Protein AF-A0A183I738-F1 (afdb_monomer)

pLDDT: mean 84.68, std 14.32, range [29.97, 96.31]

Sequence (211 aa):
MLISDEQKRAFLYQVNNPNLDYLRRKALHKRIVAASKKITVCSRCGHKNGVVKKAVGAVLKIAHAEAIPADNYSDYIYAAQENKELQNLLPKTKFTLLDPLQVQVLFSKIEKEDIPLLMVRSANTPKHPSDVILTRIPVPPCCIRPSVVSEVKSGTTEDDVTMKLSEIMLINDVIEKHKKEGSPIKTISETWDHLQVITKFKKQIRFFSQV

InterPro domains:
  IPR007080 RNA polymerase Rpb1, domain 1 [PF04997] (2-197)
  IPR015700 DNA-directed RNA polymerase III subunit RPC1 [PTHR48446] (2-197)

Structure (mmCIF, N/CA/C/O backbone):
data_AF-A0A183I738-F1
#
_entry.id   AF-A0A183I738-F1
#
loop_
_atom_site.group_PDB
_atom_site.id
_atom_site.type_symbol
_atom_site.label_atom_id
_atom_site.label_alt_id
_atom_site.label_comp_id
_atom_site.label_asym_id
_atom_site.label_entity_id
_atom_site.label_seq_id
_atom_site.pdbx_PDB_ins_code
_atom_site.Cartn_x
_atom_site.Cartn_y
_atom_site.Cartn_z
_atom_site.occupancy
_atom_site.B_iso_or_equiv
_atom_site.auth_seq_id
_atom_site.auth_comp_id
_atom_site.auth_asym_id
_atom_site.auth_atom_id
_atom_site.pdbx_PDB_model_num
ATOM 1 N N . MET A 1 1 ? -16.511 -9.403 -0.725 1.00 84.56 1 MET A N 1
ATOM 2 C CA . MET A 1 1 ? -16.737 -8.104 -1.414 1.00 84.56 1 MET A CA 1
ATOM 3 C C . MET A 1 1 ? -17.993 -7.413 -0.877 1.00 84.56 1 MET A C 1
ATOM 5 O O . MET A 1 1 ? -18.911 -8.120 -0.486 1.00 84.56 1 MET A O 1
ATOM 9 N N . LEU A 1 2 ? -18.060 -6.073 -0.866 1.00 92.00 2 LEU A N 1
ATOM 10 C CA . LEU A 1 2 ? -19.234 -5.298 -0.403 1.00 92.00 2 LEU A CA 1
ATOM 11 C C . LEU A 1 2 ? -20.302 -5.135 -1.501 1.00 92.00 2 LEU A C 1
ATOM 13 O O . LEU A 1 2 ? -20.656 -4.028 -1.875 1.00 92.00 2 LEU A O 1
ATOM 17 N N . ILE A 1 3 ? -20.789 -6.235 -2.064 1.00 93.06 3 ILE A N 1
ATOM 18 C CA . ILE A 1 3 ? -21.834 -6.260 -3.104 1.00 93.06 3 ILE A CA 1
ATOM 19 C C . ILE A 1 3 ? -22.843 -7.355 -2.756 1.00 93.06 3 ILE A C 1
ATOM 21 O O . ILE A 1 3 ? -22.486 -8.295 -2.045 1.00 93.06 3 ILE A O 1
ATOM 25 N N . SER A 1 4 ? -24.084 -7.256 -3.239 1.00 91.94 4 SER A N 1
ATOM 26 C CA . SER A 1 4 ? -25.064 -8.332 -3.030 1.00 91.94 4 SER A CA 1
ATOM 27 C C . SER A 1 4 ? -24.695 -9.584 -3.830 1.00 91.94 4 SER A C 1
ATOM 29 O O . SER A 1 4 ? -24.004 -9.495 -4.848 1.00 91.94 4 SER A O 1
ATOM 31 N N . ASP A 1 5 ? -25.185 -10.751 -3.412 1.00 90.94 5 ASP A N 1
ATOM 32 C CA . ASP A 1 5 ? -24.889 -12.015 -4.101 1.00 90.94 5 ASP A CA 1
ATOM 33 C C . ASP A 1 5 ? -25.417 -12.041 -5.542 1.00 90.94 5 ASP A C 1
ATOM 35 O O . ASP A 1 5 ? -24.764 -12.566 -6.445 1.00 90.94 5 ASP A O 1
ATOM 39 N N . GLU A 1 6 ? -26.565 -11.411 -5.790 1.00 92.56 6 GLU A N 1
ATOM 40 C CA . GLU A 1 6 ? -27.124 -11.252 -7.134 1.00 92.56 6 GLU A CA 1
ATOM 41 C C . GLU A 1 6 ? -26.207 -10.401 -8.028 1.00 92.56 6 GLU A C 1
ATOM 43 O O . GLU A 1 6 ? -25.833 -10.813 -9.131 1.00 92.56 6 GLU A O 1
ATOM 48 N N . GLN A 1 7 ? -25.756 -9.247 -7.521 1.00 93.75 7 GLN A N 1
ATOM 49 C CA . GLN A 1 7 ? -24.803 -8.385 -8.224 1.00 93.75 7 GLN A CA 1
ATOM 50 C C . GLN A 1 7 ? -23.462 -9.089 -8.442 1.00 93.75 7 GLN A C 1
ATOM 52 O O . GLN A 1 7 ? -22.881 -8.972 -9.522 1.00 93.75 7 GLN A O 1
ATOM 57 N N . LYS A 1 8 ? -22.982 -9.843 -7.446 1.00 93.44 8 LYS A N 1
ATOM 58 C CA . LYS A 1 8 ? -21.750 -10.634 -7.528 1.00 93.44 8 LYS A CA 1
ATOM 59 C C . LYS A 1 8 ? -21.814 -11.605 -8.704 1.00 93.44 8 LYS A C 1
ATOM 61 O O . LYS A 1 8 ? -20.917 -11.577 -9.546 1.00 93.44 8 LYS A O 1
ATOM 66 N N . ARG A 1 9 ? -22.884 -12.400 -8.818 1.00 94.00 9 ARG A N 1
ATOM 67 C CA . ARG A 1 9 ? -23.076 -13.343 -9.937 1.00 94.00 9 ARG A CA 1
ATOM 68 C C . ARG A 1 9 ? -23.112 -12.624 -11.288 1.00 94.00 9 ARG A C 1
ATOM 70 O O . ARG A 1 9 ? -22.396 -13.017 -12.209 1.00 94.00 9 ARG A O 1
ATOM 77 N N . ALA A 1 10 ? -23.871 -11.532 -11.388 1.00 95.19 10 ALA A N 1
ATOM 78 C CA . ALA A 1 10 ? -23.989 -10.755 -12.622 1.00 95.19 10 ALA A CA 1
ATOM 79 C C . ALA A 1 10 ? -22.657 -10.122 -13.067 1.00 95.19 10 ALA A C 1
ATOM 81 O O . ALA A 1 10 ? -22.352 -10.075 -14.264 1.00 95.19 10 ALA A O 1
ATOM 82 N N . PHE A 1 11 ? -21.850 -9.624 -12.126 1.00 95.44 11 PHE A N 1
ATOM 83 C CA . PHE A 1 11 ? -20.538 -9.058 -12.431 1.00 95.44 11 PHE A CA 1
ATOM 84 C C . PHE A 1 11 ? -19.506 -10.132 -12.770 1.00 95.44 11 PHE A C 1
ATOM 86 O O . PHE A 1 11 ? -18.764 -9.943 -13.731 1.00 95.44 11 PHE A O 1
ATOM 93 N N . LEU A 1 12 ? -19.481 -11.261 -12.056 1.00 92.62 12 LEU A N 1
ATOM 94 C CA . LEU A 1 12 ? -18.567 -12.371 -12.351 1.00 92.62 12 LEU A CA 1
ATOM 95 C C . LEU A 1 12 ? -18.753 -12.890 -13.779 1.00 92.62 12 LEU A C 1
ATOM 97 O O . LEU A 1 12 ? -17.769 -13.054 -14.499 1.00 92.62 12 LEU A O 1
ATOM 101 N N . TYR A 1 13 ? -20.004 -13.054 -14.218 1.00 92.75 13 TYR A N 1
ATOM 102 C CA . TYR A 1 13 ? -20.312 -13.451 -15.592 1.00 92.75 13 TYR A CA 1
ATOM 103 C C . TYR A 1 13 ? -19.701 -12.489 -16.628 1.00 92.75 13 TYR A C 1
ATOM 105 O O . TYR A 1 13 ? -19.068 -12.916 -17.591 1.00 92.75 13 TYR A O 1
ATOM 113 N N . GLN A 1 14 ? -19.819 -11.177 -16.402 1.00 93.12 14 GLN A N 1
ATOM 114 C CA . GLN A 1 14 ? -19.268 -10.159 -17.306 1.00 93.12 14 GLN A CA 1
ATOM 115 C C . GLN A 1 14 ? -17.734 -10.092 -17.266 1.00 93.12 14 GLN A C 1
ATOM 117 O O . GLN A 1 14 ? -17.099 -9.906 -18.303 1.00 93.12 14 GLN A O 1
ATOM 122 N N . VAL A 1 15 ? -17.133 -10.221 -16.081 1.00 91.19 15 VAL A N 1
ATOM 123 C CA . VAL A 1 15 ? -15.677 -10.146 -15.881 1.00 91.19 15 VAL A CA 1
ATOM 124 C C . VAL A 1 15 ? -14.955 -11.322 -16.537 1.00 91.19 15 VAL A C 1
ATOM 126 O O . VAL A 1 15 ? -13.853 -11.139 -17.065 1.00 91.19 15 VAL A O 1
ATOM 129 N N . ASN A 1 16 ? -15.573 -12.504 -16.514 1.00 88.31 16 ASN A N 1
ATOM 130 C CA . ASN A 1 16 ? -15.009 -13.731 -17.070 1.00 88.31 16 ASN A CA 1
ATOM 131 C C . ASN A 1 16 ? -15.104 -13.809 -18.600 1.00 88.31 16 ASN A C 1
ATOM 133 O O . ASN A 1 16 ? -14.526 -14.718 -19.186 1.00 88.31 16 ASN A O 1
ATOM 137 N N . ASN A 1 17 ? -15.769 -12.854 -19.259 1.00 89.31 17 ASN A N 1
ATOM 138 C CA . ASN A 1 17 ? -15.801 -12.791 -20.716 1.00 89.31 17 ASN A CA 1
ATOM 139 C C . ASN A 1 17 ? -14.379 -12.543 -21.279 1.00 89.31 17 ASN A C 1
ATOM 141 O O . ASN A 1 17 ? -13.807 -11.470 -21.035 1.00 89.31 17 ASN A O 1
ATOM 145 N N . PRO A 1 18 ? -13.804 -13.489 -22.051 1.00 85.19 18 PRO A N 1
ATOM 146 C CA . PRO A 1 18 ? -12.456 -13.349 -22.602 1.00 85.19 18 PRO A CA 1
ATOM 147 C C . PRO A 1 18 ? -12.360 -12.224 -23.643 1.00 85.19 18 PRO A C 1
ATOM 149 O O . PRO A 1 18 ? -11.317 -11.586 -23.755 1.00 85.19 18 PRO A O 1
ATOM 152 N N . ASN A 1 19 ? -13.463 -11.903 -24.324 1.00 87.62 19 ASN A N 1
ATOM 153 C CA . ASN A 1 19 ? -13.535 -10.906 -25.396 1.00 87.62 19 ASN A CA 1
ATOM 154 C C . ASN A 1 19 ? -13.862 -9.491 -24.882 1.00 87.62 19 ASN A C 1
ATOM 156 O O . ASN A 1 19 ? -14.338 -8.633 -25.627 1.00 87.62 19 ASN A O 1
ATOM 160 N N . LEU A 1 20 ? -13.666 -9.234 -23.585 1.00 88.06 20 LEU A N 1
ATOM 161 C CA . LEU A 1 20 ? -13.950 -7.936 -22.983 1.00 88.06 20 LEU A CA 1
ATOM 162 C C . LEU A 1 20 ? -12.817 -6.937 -23.266 1.00 88.06 20 LEU A C 1
ATOM 164 O O . LEU A 1 20 ? -11.753 -7.004 -22.634 1.00 88.06 20 LEU A O 1
ATOM 168 N N . ASP A 1 21 ? -13.093 -5.988 -24.167 1.00 89.38 21 ASP A N 1
ATOM 169 C CA . ASP A 1 21 ? -12.186 -4.890 -24.517 1.00 89.38 21 ASP A CA 1
ATOM 170 C C . ASP A 1 21 ? -11.833 -3.992 -23.315 1.00 89.38 21 ASP A C 1
ATOM 172 O O . ASP A 1 21 ? -12.491 -4.000 -22.269 1.00 89.38 21 ASP A O 1
ATOM 176 N N . TYR A 1 22 ? -10.787 -3.177 -23.468 1.00 89.56 22 TYR A N 1
ATOM 177 C CA . TYR A 1 22 ? -10.295 -2.295 -22.409 1.00 89.56 22 TYR A CA 1
ATOM 178 C C . TYR A 1 22 ? -11.321 -1.250 -21.925 1.00 89.56 22 TYR A C 1
ATOM 180 O O . TYR A 1 22 ? -11.439 -1.021 -20.717 1.00 89.56 22 TYR A O 1
ATOM 188 N N . LEU A 1 23 ? -12.062 -0.602 -22.827 1.00 92.25 23 LEU A N 1
ATOM 189 C CA . LEU A 1 23 ? -13.004 0.466 -22.476 1.00 92.25 23 LEU A CA 1
ATOM 190 C C . LEU A 1 23 ? -14.208 -0.090 -21.709 1.00 92.25 23 LEU A C 1
ATOM 192 O O . LEU A 1 23 ? -14.571 0.435 -20.651 1.00 92.25 23 LEU A O 1
ATOM 196 N N . ARG A 1 24 ? -14.776 -1.199 -22.184 1.00 92.75 24 ARG A N 1
ATOM 197 C CA . ARG A 1 24 ? -15.843 -1.955 -21.521 1.00 92.75 24 ARG A CA 1
ATOM 198 C C . ARG A 1 24 ? -15.368 -2.501 -20.184 1.00 92.75 24 ARG A C 1
ATOM 200 O O . ARG A 1 24 ? -16.094 -2.392 -19.200 1.00 92.75 24 ARG A O 1
ATOM 207 N N . ARG A 1 25 ? -14.132 -3.005 -20.107 1.00 91.38 25 ARG A N 1
ATOM 208 C CA . ARG A 1 25 ? -13.501 -3.444 -18.854 1.00 91.38 25 ARG A CA 1
ATOM 209 C C . ARG A 1 25 ? -13.407 -2.307 -17.838 1.00 91.38 25 ARG A C 1
ATOM 211 O O . ARG A 1 25 ? -13.796 -2.478 -16.685 1.00 91.38 25 ARG A O 1
ATOM 218 N N . LYS A 1 26 ? -12.952 -1.129 -18.266 1.00 92.19 26 LYS A N 1
ATOM 219 C CA . LYS A 1 26 ? -12.867 0.076 -17.429 1.00 92.19 26 LYS A CA 1
ATOM 220 C C . LYS A 1 26 ? -14.247 0.540 -16.951 1.00 92.19 26 LYS A C 1
ATOM 222 O O . LYS A 1 26 ? -14.399 0.907 -15.785 1.00 92.19 26 LYS A O 1
ATOM 227 N N . ALA A 1 27 ? -15.255 0.500 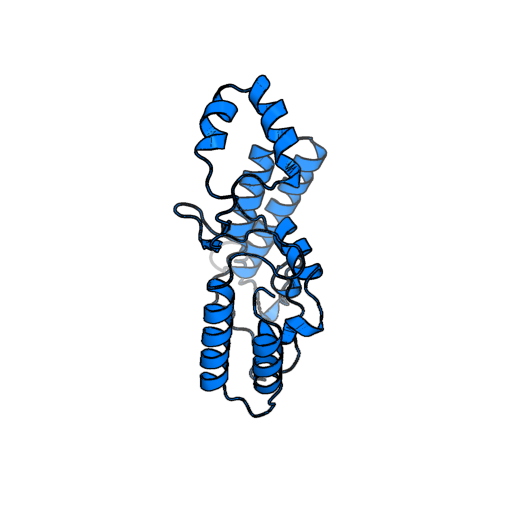-17.823 1.00 94.88 27 ALA A N 1
ATOM 228 C CA . ALA A 1 27 ? -16.634 0.834 -17.473 1.00 94.88 27 ALA A CA 1
ATOM 229 C C . ALA A 1 27 ? -17.240 -0.174 -16.480 1.00 94.88 27 ALA A C 1
ATOM 231 O O . ALA A 1 27 ? -17.872 0.233 -15.503 1.00 94.88 27 ALA A O 1
ATOM 232 N N . LEU A 1 28 ? -16.997 -1.473 -16.682 1.00 94.94 28 LEU A N 1
ATOM 233 C CA . LEU A 1 28 ? -17.415 -2.543 -15.776 1.00 94.94 28 LEU A CA 1
ATOM 234 C C . LEU A 1 28 ? -16.785 -2.372 -14.391 1.00 94.94 28 LEU A C 1
ATOM 236 O O . LEU A 1 28 ? -17.508 -2.353 -13.398 1.00 94.94 28 LEU A O 1
ATOM 240 N N . HIS A 1 29 ? -15.473 -2.132 -14.323 1.00 93.69 29 HIS A N 1
ATOM 241 C CA . HIS A 1 29 ? -14.783 -1.847 -13.065 1.00 93.69 29 HIS A CA 1
ATOM 242 C C . HIS A 1 29 ? -15.403 -0.645 -12.335 1.00 93.69 29 HIS A C 1
ATOM 244 O O . HIS A 1 29 ? -15.685 -0.712 -11.140 1.00 93.69 29 HIS A O 1
ATOM 250 N N . LYS A 1 30 ? -15.690 0.450 -13.057 1.00 95.56 30 LYS A N 1
ATOM 251 C CA . LYS A 1 30 ? -16.342 1.639 -12.482 1.00 95.56 30 LYS A CA 1
ATOM 252 C C . LYS A 1 30 ? -17.718 1.306 -11.894 1.00 95.56 30 LYS A C 1
ATOM 254 O O . LYS A 1 30 ? -18.046 1.812 -10.823 1.00 95.56 30 LYS A O 1
ATOM 259 N N . ARG A 1 31 ? -18.505 0.456 -12.565 1.00 96.19 31 ARG A N 1
ATOM 260 C CA . ARG A 1 31 ? -19.811 -0.015 -12.071 1.00 96.19 31 ARG A CA 1
ATOM 261 C C . ARG A 1 31 ? -19.676 -0.875 -10.816 1.00 96.19 31 ARG A C 1
ATOM 263 O O . ARG A 1 31 ? -20.412 -0.629 -9.865 1.00 96.19 31 ARG A O 1
ATOM 270 N N . ILE A 1 32 ? -18.728 -1.815 -10.793 1.00 95.31 32 ILE A N 1
ATOM 271 C CA . ILE A 1 32 ? -18.445 -2.660 -9.621 1.00 95.31 32 ILE A CA 1
ATOM 272 C C . ILE A 1 32 ? -18.070 -1.777 -8.427 1.00 95.31 32 ILE A C 1
ATOM 274 O O . ILE A 1 32 ? -18.700 -1.863 -7.381 1.00 95.31 32 ILE A O 1
ATOM 278 N N . VAL A 1 33 ? -17.120 -0.850 -8.598 1.00 94.44 33 VAL A N 1
ATOM 279 C CA . VAL A 1 33 ? -16.704 0.076 -7.530 1.00 94.44 33 VAL A CA 1
ATOM 280 C C . VAL A 1 33 ? -17.868 0.945 -7.045 1.00 94.44 33 VAL A C 1
ATOM 282 O O . VAL A 1 33 ? -18.002 1.172 -5.844 1.00 94.44 33 VAL A O 1
ATOM 285 N N . ALA A 1 34 ? -18.715 1.440 -7.952 1.00 94.88 34 ALA A N 1
ATOM 286 C CA . ALA A 1 34 ? -19.876 2.246 -7.584 1.00 94.88 34 ALA A CA 1
ATOM 287 C C . ALA A 1 34 ? -20.923 1.443 -6.796 1.00 94.88 34 ALA A C 1
ATOM 289 O O . ALA A 1 34 ? -21.5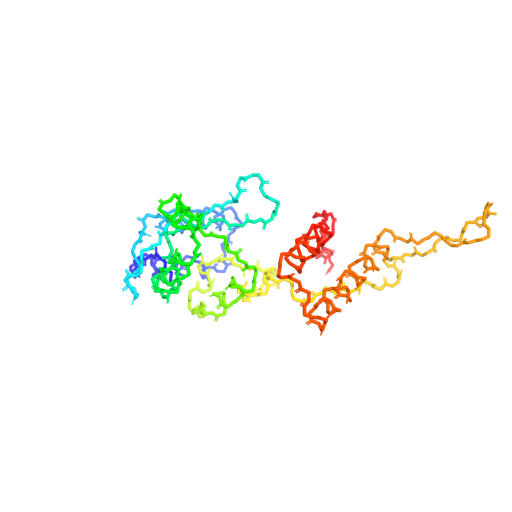11 1.990 -5.868 1.00 94.88 34 ALA A O 1
ATOM 290 N N . ALA A 1 35 ? -21.139 0.170 -7.136 1.00 94.75 35 ALA A N 1
ATOM 291 C CA . ALA A 1 35 ? -21.991 -0.726 -6.358 1.00 94.75 35 ALA A CA 1
ATOM 292 C C . ALA A 1 35 ? -21.387 -0.980 -4.969 1.00 94.75 35 ALA A C 1
ATOM 294 O O . ALA A 1 35 ? -22.066 -0.765 -3.968 1.00 94.75 35 ALA A O 1
ATOM 295 N N . SER A 1 36 ? -20.089 -1.301 -4.908 1.00 93.88 36 SER A N 1
ATOM 296 C CA . SER A 1 36 ? -19.395 -1.583 -3.649 1.00 93.88 36 SER A CA 1
ATOM 297 C C . SER A 1 36 ? -19.428 -0.423 -2.658 1.00 93.88 36 SER A C 1
ATOM 299 O O . SER A 1 36 ? -19.563 -0.629 -1.460 1.00 93.88 36 SER A O 1
ATOM 301 N N . LYS A 1 37 ? -19.329 0.818 -3.148 1.00 92.50 37 LYS A N 1
ATOM 302 C CA . LYS A 1 37 ? -19.348 2.024 -2.304 1.00 92.50 37 LYS A CA 1
ATOM 303 C C . LYS A 1 37 ? -20.716 2.348 -1.698 1.00 92.50 37 LYS A C 1
ATOM 305 O O . LYS A 1 37 ? -20.769 3.148 -0.771 1.00 92.50 37 LYS A O 1
ATOM 310 N N . LYS A 1 38 ? -21.809 1.796 -2.236 1.00 91.81 38 LYS A N 1
ATOM 311 C CA . LYS A 1 38 ? -23.165 2.029 -1.711 1.00 91.81 38 LYS A CA 1
ATOM 312 C C . LYS A 1 38 ? -23.464 1.176 -0.482 1.00 91.81 38 LYS A C 1
ATOM 314 O O . LYS A 1 38 ? -24.314 1.552 0.317 1.00 91.81 38 LYS A O 1
ATOM 319 N N . ILE A 1 39 ? -22.788 0.039 -0.345 1.00 91.56 39 ILE A N 1
ATOM 320 C CA . ILE A 1 39 ? -22.995 -0.889 0.760 1.00 91.56 39 ILE A CA 1
ATOM 321 C C . ILE A 1 39 ? -22.004 -0.550 1.870 1.00 91.56 39 ILE A C 1
ATOM 323 O O . ILE A 1 39 ? -20.798 -0.715 1.716 1.00 91.56 39 ILE A O 1
ATOM 327 N N . THR A 1 40 ? -22.526 -0.076 2.998 1.00 90.75 40 THR A N 1
ATOM 328 C CA . THR A 1 40 ? -21.723 0.323 4.162 1.00 90.75 40 THR A CA 1
ATOM 329 C C . THR A 1 40 ? -21.624 -0.767 5.218 1.00 90.75 40 THR A C 1
ATOM 331 O O . THR A 1 40 ? -20.785 -0.667 6.100 1.00 90.75 40 THR A O 1
ATOM 334 N N . VAL A 1 41 ? -22.441 -1.818 5.158 1.00 91.06 41 VAL A N 1
ATOM 335 C CA . VAL A 1 41 ? -22.409 -2.928 6.119 1.00 91.06 41 VAL A CA 1
ATOM 336 C C . VAL A 1 41 ? -22.090 -4.210 5.3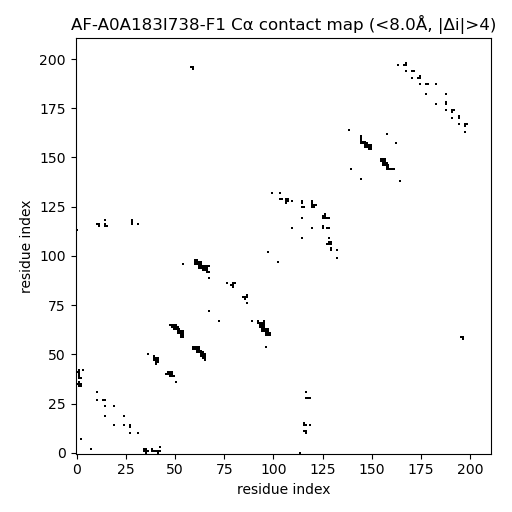71 1.00 91.06 41 VAL A C 1
ATOM 338 O O . VAL A 1 41 ? -22.739 -4.534 4.378 1.00 91.06 41 VAL A O 1
ATOM 341 N N . CYS A 1 42 ? -21.072 -4.936 5.824 1.00 90.12 42 CYS A N 1
ATOM 342 C CA . CYS A 1 42 ? -20.699 -6.205 5.216 1.00 90.12 42 CYS A CA 1
ATOM 343 C C . CYS A 1 42 ? -21.773 -7.268 5.483 1.00 90.12 42 CYS A C 1
ATOM 345 O O . CYS A 1 42 ? -22.089 -7.546 6.635 1.00 90.12 42 CYS A O 1
ATOM 347 N N . SER A 1 43 ? -22.274 -7.922 4.434 1.00 88.94 43 SER A N 1
ATOM 348 C CA . SER A 1 43 ? -23.254 -9.012 4.550 1.00 88.94 43 SER A CA 1
ATOM 349 C C . SER A 1 43 ? -22.695 -10.285 5.191 1.00 88.94 43 SER A C 1
ATOM 351 O O . SER A 1 43 ? -23.465 -11.095 5.691 1.00 88.94 43 SER A O 1
ATOM 353 N N . ARG A 1 44 ? -21.367 -10.472 5.183 1.00 87.94 44 ARG A N 1
ATOM 354 C CA . ARG A 1 44 ? -20.721 -11.677 5.728 1.00 87.94 44 ARG A CA 1
ATOM 355 C C . ARG A 1 44 ? -20.369 -11.561 7.208 1.00 87.94 44 ARG A C 1
ATOM 357 O O . ARG A 1 44 ? -20.564 -12.512 7.947 1.00 87.94 44 ARG A O 1
ATOM 364 N N . CYS A 1 45 ? -19.827 -10.418 7.632 1.00 88.19 45 CYS A N 1
ATOM 365 C CA . CYS A 1 45 ? -19.347 -10.223 9.007 1.00 88.19 45 CYS A CA 1
ATOM 366 C C . CYS A 1 45 ? -20.088 -9.128 9.788 1.00 88.19 45 CYS A C 1
ATOM 368 O O . CYS A 1 45 ? -19.754 -8.882 10.939 1.00 88.19 45 CYS A O 1
ATOM 370 N N . GLY A 1 46 ? -21.045 -8.417 9.180 1.00 86.31 46 GLY A N 1
ATOM 371 C CA . GLY A 1 46 ? -21.798 -7.339 9.837 1.00 86.31 46 GLY A CA 1
ATOM 372 C C . GLY A 1 46 ? -21.006 -6.050 10.095 1.00 86.31 46 GLY A C 1
ATOM 373 O O . GLY A 1 46 ? -21.566 -5.067 10.575 1.00 86.31 46 GLY A O 1
ATOM 374 N N . HIS A 1 47 ? -19.716 -6.017 9.758 1.00 87.50 47 HIS A N 1
ATOM 375 C CA . HIS A 1 47 ? -18.851 -4.872 10.022 1.00 87.50 47 HIS A CA 1
ATOM 376 C C . HIS A 1 47 ? -19.234 -3.634 9.186 1.00 87.50 47 HIS A C 1
ATOM 378 O O . HIS A 1 47 ? -19.533 -3.742 7.988 1.00 87.50 47 HIS A O 1
ATOM 384 N N . LYS A 1 48 ? -19.194 -2.447 9.807 1.00 88.56 48 LYS A N 1
ATOM 385 C CA . LYS A 1 48 ? -19.488 -1.158 9.161 1.00 88.56 48 LYS A CA 1
ATOM 386 C C . LYS A 1 48 ? -18.241 -0.611 8.470 1.00 88.56 48 LYS A C 1
ATOM 388 O O . LYS A 1 48 ? -17.261 -0.277 9.109 1.00 88.56 48 LYS A O 1
ATOM 393 N N . ASN A 1 49 ? -18.303 -0.463 7.157 1.00 90.06 49 ASN A N 1
ATOM 394 C CA . ASN A 1 49 ? -17.214 -0.004 6.314 1.00 90.06 49 ASN A CA 1
ATOM 395 C C . ASN A 1 49 ? -17.423 1.460 5.917 1.00 90.06 49 ASN A C 1
ATOM 397 O O . ASN A 1 49 ? -18.329 1.793 5.149 1.00 90.06 49 ASN A O 1
ATOM 401 N N . GLY A 1 50 ? -16.557 2.335 6.428 1.00 90.31 50 GLY A N 1
ATOM 402 C CA . GLY A 1 50 ? -16.501 3.731 6.011 1.00 90.31 50 GLY A CA 1
ATOM 403 C C . GLY A 1 50 ? -15.780 3.958 4.681 1.00 90.31 50 GLY A C 1
ATOM 404 O O . GLY A 1 50 ? -15.273 3.046 4.029 1.00 90.31 50 GLY A O 1
ATOM 405 N N . VAL A 1 51 ? -15.706 5.224 4.274 1.00 91.12 51 VAL A N 1
ATOM 406 C CA . VAL A 1 51 ? -15.031 5.644 3.040 1.00 91.12 51 VAL A CA 1
ATOM 407 C C . VAL A 1 51 ? -13.513 5.486 3.159 1.00 91.12 51 VAL A C 1
ATOM 409 O O . VAL A 1 51 ? -12.901 6.005 4.086 1.00 91.12 51 VAL A O 1
ATOM 412 N N . VAL A 1 52 ? -12.886 4.857 2.166 1.00 93.19 52 VAL A N 1
ATOM 413 C CA . VAL A 1 52 ? -11.424 4.835 2.006 1.00 93.19 52 VAL A CA 1
ATOM 414 C C . VAL A 1 52 ? -10.998 5.943 1.041 1.00 93.19 52 VAL A C 1
ATOM 416 O O . VAL A 1 52 ? -11.524 6.048 -0.072 1.00 93.19 52 VAL A O 1
ATOM 419 N N . LYS A 1 53 ? -10.047 6.785 1.454 1.00 93.00 53 LYS A N 1
ATOM 420 C CA . LYS A 1 53 ? -9.524 7.912 0.667 1.00 93.00 53 LYS A CA 1
ATOM 421 C C . LYS A 1 53 ? -8.020 8.087 0.862 1.00 93.00 53 LYS A C 1
ATOM 423 O O . LYS A 1 53 ? -7.440 7.592 1.820 1.00 93.00 53 LYS A O 1
ATOM 428 N N . LYS A 1 54 ? -7.377 8.840 -0.030 1.00 92.19 54 LYS A N 1
ATOM 429 C CA . LYS A 1 54 ? -6.004 9.307 0.199 1.00 92.19 54 LYS A CA 1
ATOM 430 C C . LYS A 1 54 ? -5.992 10.264 1.398 1.00 92.19 54 LYS A C 1
ATOM 432 O O . LYS A 1 54 ? -6.857 11.138 1.484 1.00 92.19 54 LYS A O 1
ATOM 437 N N . ALA A 1 55 ? -5.024 10.110 2.297 1.00 89.69 55 ALA A N 1
ATOM 438 C CA . ALA A 1 55 ? -4.844 11.037 3.406 1.00 89.69 55 ALA A CA 1
ATOM 439 C C . ALA A 1 55 ? -4.445 12.432 2.885 1.00 89.69 55 ALA A C 1
ATOM 441 O O . ALA A 1 55 ? -3.618 12.565 1.979 1.00 89.69 55 ALA A O 1
ATOM 442 N N . VAL A 1 56 ? -5.067 13.479 3.429 1.00 84.31 56 VAL A N 1
ATOM 443 C CA . VAL A 1 56 ? -4.776 14.874 3.063 1.00 84.31 56 VAL A CA 1
ATOM 444 C C . VAL A 1 56 ? -3.525 15.319 3.816 1.00 84.31 56 VAL A C 1
ATOM 446 O O . VAL A 1 56 ? -3.403 15.039 5.001 1.00 84.31 56 VAL A O 1
ATOM 449 N N . GLY A 1 57 ? -2.587 15.976 3.131 1.00 81.06 57 GLY A N 1
ATOM 450 C CA . GLY A 1 57 ? -1.335 16.447 3.740 1.00 81.06 57 GLY A CA 1
ATOM 451 C C . GLY A 1 57 ? -0.271 15.366 3.977 1.00 81.06 57 GLY A C 1
ATOM 452 O O . GLY A 1 57 ? 0.845 15.709 4.342 1.00 81.06 57 GLY A O 1
ATOM 453 N N . ALA A 1 58 ? -0.569 14.089 3.710 1.00 81.75 58 ALA A N 1
ATOM 454 C CA . ALA A 1 58 ? 0.382 12.985 3.837 1.00 81.75 58 ALA A CA 1
ATOM 455 C C . ALA A 1 58 ? 0.695 12.335 2.479 1.00 81.75 58 ALA A C 1
ATOM 457 O O . ALA A 1 58 ? -0.172 12.157 1.613 1.00 81.75 58 ALA A O 1
ATOM 458 N N . VAL A 1 59 ? 1.961 11.971 2.277 1.00 83.56 59 VAL A N 1
ATOM 459 C CA . VAL A 1 59 ? 2.443 11.322 1.052 1.00 83.56 59 VAL A CA 1
ATOM 460 C C . VAL A 1 59 ? 2.261 9.810 1.183 1.00 83.56 59 VAL A C 1
ATOM 462 O O . VAL A 1 59 ? 2.628 9.234 2.192 1.00 83.56 59 VAL A O 1
ATOM 465 N N . LEU A 1 60 ? 1.662 9.174 0.169 1.00 86.56 60 LEU A N 1
ATOM 466 C CA . LEU A 1 60 ? 1.458 7.713 0.085 1.00 86.56 60 LEU A CA 1
ATOM 467 C C . LEU A 1 60 ? 0.649 7.063 1.229 1.00 86.56 60 LEU A C 1
ATOM 469 O O . LEU A 1 60 ? 0.558 5.843 1.291 1.00 86.56 60 LEU A O 1
ATOM 473 N N . LYS A 1 61 ? -0.035 7.848 2.065 1.00 90.12 61 LYS A N 1
ATOM 474 C CA . LYS A 1 61 ? -0.918 7.329 3.118 1.00 90.12 61 LYS A CA 1
ATOM 475 C C . LYS A 1 61 ? -2.369 7.201 2.652 1.00 90.12 61 LYS A C 1
ATOM 477 O O . LYS A 1 61 ? -2.906 8.065 1.945 1.00 90.12 61 LYS A O 1
ATOM 482 N N . ILE A 1 62 ? -3.022 6.131 3.093 1.00 92.75 62 ILE A N 1
ATOM 483 C CA . ILE A 1 62 ? -4.441 5.857 2.861 1.00 92.75 62 ILE A CA 1
ATOM 484 C C . ILE A 1 62 ? -5.166 5.968 4.200 1.00 92.75 62 ILE A C 1
ATOM 486 O O . ILE A 1 62 ? -4.702 5.439 5.203 1.00 92.75 62 ILE A O 1
ATOM 490 N N . ALA A 1 63 ? -6.292 6.672 4.203 1.00 92.00 63 ALA A N 1
ATOM 491 C CA . ALA A 1 63 ? -7.146 6.867 5.361 1.00 92.00 63 ALA A CA 1
ATOM 492 C C . ALA A 1 63 ? -8.479 6.145 5.142 1.00 92.00 63 ALA A C 1
ATOM 494 O O . ALA A 1 63 ? -9.146 6.352 4.121 1.00 92.00 63 ALA A O 1
ATOM 495 N N . HIS A 1 64 ? -8.886 5.333 6.106 1.00 92.12 64 HIS A N 1
ATOM 496 C CA . HIS A 1 64 ? -10.176 4.657 6.137 1.00 92.12 64 HIS A CA 1
ATOM 497 C C . HIS A 1 64 ? -11.061 5.316 7.192 1.00 92.12 64 HIS A C 1
ATOM 499 O O . HIS A 1 64 ? -10.622 5.557 8.309 1.00 92.12 64 HIS A O 1
ATOM 505 N N . ALA A 1 65 ? -12.283 5.693 6.812 1.00 88.56 65 ALA A N 1
ATOM 506 C CA . ALA A 1 65 ? -13.242 6.380 7.678 1.00 88.56 65 ALA A CA 1
ATOM 507 C C . ALA A 1 65 ? -13.916 5.414 8.660 1.00 88.56 65 ALA A C 1
ATOM 509 O O . ALA A 1 65 ? -15.140 5.293 8.690 1.00 88.56 65 ALA A O 1
ATOM 510 N N . GLU A 1 66 ? -13.112 4.688 9.413 1.00 78.88 66 GLU A N 1
ATOM 511 C CA . GLU A 1 66 ? -13.559 3.892 10.538 1.00 78.88 66 GLU A CA 1
ATOM 512 C C . GLU A 1 66 ? -13.239 4.667 11.816 1.00 78.88 66 GLU A C 1
ATOM 514 O O . GLU A 1 66 ? -12.184 5.301 11.928 1.00 78.88 66 GLU A O 1
ATOM 519 N N . ALA A 1 67 ? -14.161 4.633 12.779 1.00 67.00 67 ALA A N 1
ATOM 520 C CA . ALA A 1 67 ? -13.778 4.908 14.156 1.00 67.00 67 ALA A CA 1
ATOM 521 C C . ALA A 1 67 ? -12.787 3.822 14.616 1.00 67.00 67 ALA A C 1
ATOM 523 O O . ALA A 1 67 ? -12.535 2.861 13.894 1.00 67.00 67 ALA A O 1
ATOM 524 N N . ILE A 1 68 ? -12.207 3.993 15.802 1.00 65.94 68 ILE A N 1
ATOM 525 C CA . ILE A 1 68 ? -11.318 3.007 16.430 1.00 65.94 68 ILE A CA 1
ATOM 526 C C . ILE A 1 68 ? -11.851 1.580 16.177 1.00 65.94 68 ILE A C 1
ATOM 528 O O . ILE A 1 68 ? -13.011 1.332 16.527 1.00 65.94 68 ILE A O 1
ATOM 532 N N . PRO A 1 69 ? -11.055 0.675 15.567 1.00 66.75 69 PRO A N 1
ATOM 533 C CA . PRO A 1 69 ? -11.497 -0.684 15.276 1.00 66.75 69 PRO A CA 1
ATOM 534 C C . PRO A 1 69 ? -12.042 -1.328 16.546 1.00 66.75 69 PRO A C 1
ATOM 536 O O . PRO A 1 69 ? -11.415 -1.215 17.602 1.00 66.75 69 PRO A O 1
ATOM 539 N N . ALA A 1 70 ? -13.206 -1.975 16.456 1.00 66.25 70 ALA A N 1
ATOM 540 C CA . ALA A 1 70 ? -13.890 -2.542 17.623 1.00 66.25 70 ALA A CA 1
ATOM 541 C C . ALA A 1 70 ? -12.967 -3.461 18.443 1.00 66.25 70 ALA A C 1
ATOM 543 O O . ALA A 1 70 ? -12.986 -3.415 19.670 1.00 66.25 70 ALA A O 1
ATOM 544 N N . ASP A 1 71 ? -12.105 -4.203 17.747 1.00 68.88 71 ASP A N 1
ATOM 545 C CA . ASP A 1 71 ? -11.139 -5.142 18.317 1.00 68.88 71 ASP A CA 1
ATOM 546 C C . ASP A 1 71 ? -10.094 -4.466 19.222 1.00 68.88 71 ASP A C 1
ATOM 548 O O . ASP A 1 71 ? -9.601 -5.087 20.156 1.00 68.88 71 ASP A O 1
ATOM 552 N N . ASN A 1 72 ? -9.782 -3.187 18.988 1.00 75.38 72 ASN A N 1
ATOM 553 C CA . ASN A 1 72 ? -8.755 -2.445 19.726 1.00 75.38 72 ASN A CA 1
ATOM 554 C C . ASN A 1 72 ? -9.354 -1.422 20.699 1.00 75.38 72 ASN A C 1
ATOM 556 O O . ASN A 1 72 ? -8.619 -0.725 21.399 1.00 75.38 72 ASN A O 1
ATOM 560 N N . TYR A 1 73 ? -10.680 -1.276 20.733 1.00 78.25 73 TYR A N 1
ATOM 561 C CA . TYR A 1 73 ? -11.342 -0.198 21.466 1.00 78.25 73 TYR A CA 1
ATOM 562 C C . TYR A 1 73 ? -11.034 -0.220 22.972 1.00 78.25 73 TYR A C 1
ATOM 564 O O . TYR A 1 73 ? -10.817 0.835 23.569 1.00 78.25 73 TYR A O 1
ATOM 572 N N . SER A 1 74 ? -10.942 -1.411 23.570 1.00 81.62 74 SER A N 1
ATOM 573 C CA . SER A 1 74 ? -10.556 -1.606 24.975 1.00 81.62 74 SER A CA 1
ATOM 574 C C . SER A 1 74 ? -9.159 -1.073 25.283 1.00 81.62 74 SER A C 1
ATOM 576 O O . SER A 1 74 ? -8.972 -0.378 26.282 1.00 81.62 74 SER A O 1
ATOM 578 N N . ASP A 1 75 ? -8.197 -1.344 24.403 1.00 84.62 75 ASP A N 1
ATOM 579 C CA . ASP A 1 75 ? -6.796 -0.960 24.590 1.00 84.62 75 ASP A CA 1
ATOM 580 C C . ASP A 1 75 ? -6.646 0.560 24.539 1.00 84.62 75 ASP A C 1
ATOM 582 O O . ASP A 1 75 ? -5.914 1.154 25.332 1.00 84.62 75 ASP A O 1
ATOM 586 N N . TYR A 1 76 ? -7.401 1.211 23.648 1.00 83.69 76 TYR A N 1
ATOM 587 C CA . TYR A 1 76 ? -7.442 2.668 23.570 1.00 83.69 76 TYR A CA 1
ATOM 588 C C . TYR A 1 76 ? -8.064 3.300 24.812 1.00 83.69 76 TYR A C 1
ATOM 590 O O . TYR A 1 76 ? -7.558 4.324 25.264 1.00 83.69 76 TYR A O 1
ATOM 598 N N . ILE A 1 77 ? -9.127 2.716 25.377 1.00 83.88 77 ILE A N 1
ATOM 599 C CA . ILE A 1 77 ? -9.719 3.216 26.627 1.00 83.88 77 ILE A CA 1
ATOM 600 C C . ILE A 1 77 ? -8.706 3.122 27.766 1.00 83.88 77 ILE A C 1
ATOM 602 O O . ILE A 1 77 ? -8.515 4.105 28.481 1.00 83.88 77 ILE A O 1
ATOM 606 N N . TYR A 1 78 ? -8.041 1.975 27.910 1.00 87.62 78 TYR A N 1
ATOM 607 C CA . TYR A 1 78 ? -7.023 1.774 28.938 1.00 87.62 78 TYR A CA 1
ATOM 608 C C . TYR A 1 78 ? -5.873 2.779 28.791 1.00 87.62 78 TYR A C 1
ATOM 610 O O . TYR A 1 78 ? -5.560 3.511 29.725 1.00 87.62 78 TYR A O 1
ATOM 618 N N . ALA A 1 79 ? -5.309 2.914 27.589 1.00 87.06 79 ALA A N 1
ATOM 619 C CA . ALA A 1 79 ? -4.238 3.875 27.327 1.00 87.06 79 ALA A CA 1
ATOM 620 C C . ALA A 1 79 ? -4.676 5.331 27.557 1.00 87.06 79 ALA A C 1
ATOM 622 O O . ALA A 1 79 ? -3.873 6.176 27.956 1.00 87.06 79 ALA A O 1
ATOM 623 N N . ALA A 1 80 ? -5.949 5.645 27.313 1.00 87.75 80 ALA A N 1
ATOM 624 C CA . ALA A 1 80 ? -6.477 6.978 27.532 1.00 87.75 80 ALA A CA 1
ATOM 625 C C . ALA A 1 80 ? -6.543 7.324 29.026 1.00 87.75 80 ALA A C 1
ATOM 627 O O . ALA A 1 80 ? -6.381 8.489 29.366 1.00 87.75 80 ALA A O 1
ATOM 628 N N . GLN A 1 81 ? -6.712 6.364 29.940 1.00 89.00 81 GLN A N 1
ATOM 629 C CA . GLN A 1 81 ? -6.700 6.638 31.387 1.00 89.00 81 GLN A CA 1
ATOM 630 C C . GLN A 1 81 ? -5.393 7.315 31.830 1.00 89.00 81 GLN A C 1
ATOM 632 O O . GLN A 1 81 ? -5.435 8.300 32.565 1.00 89.00 81 GLN A O 1
ATOM 637 N N . GLU A 1 82 ? -4.266 6.862 31.281 1.00 88.69 82 GLU A N 1
ATOM 638 C CA . GLU A 1 82 ? -2.924 7.377 31.583 1.00 88.69 82 GLU A CA 1
ATOM 639 C C . GLU A 1 82 ? -2.508 8.563 30.690 1.00 88.69 82 GLU A C 1
ATOM 641 O O . GLU A 1 82 ? -1.588 9.311 31.022 1.00 88.69 82 GLU A O 1
ATOM 646 N N . ASN A 1 83 ? -3.187 8.781 29.556 1.00 91.00 83 ASN A N 1
ATOM 647 C CA . ASN A 1 83 ? -2.853 9.837 28.601 1.00 91.00 83 ASN A CA 1
ATOM 648 C C . ASN A 1 83 ? -4.047 10.764 28.312 1.00 91.00 83 ASN A C 1
ATOM 650 O O . ASN A 1 83 ? -4.891 10.506 27.448 1.00 91.00 83 ASN A O 1
ATOM 654 N N . LYS A 1 84 ? -4.061 11.919 28.991 1.00 88.44 84 LYS A N 1
ATOM 655 C CA . LYS A 1 84 ? -5.085 12.967 28.826 1.00 88.44 84 LYS A CA 1
ATOM 656 C C . LYS A 1 84 ? -5.153 13.538 27.404 1.00 88.44 84 LYS A C 1
ATOM 658 O O . LYS A 1 84 ? -6.226 13.943 26.961 1.00 88.44 84 LYS A O 1
ATOM 663 N N . GLU A 1 85 ? -4.042 13.576 26.668 1.00 87.00 85 GLU A N 1
ATOM 664 C CA . GLU A 1 85 ? -4.055 14.014 25.267 1.00 87.00 85 GLU A CA 1
ATOM 665 C C . GLU A 1 85 ? -4.798 13.003 24.393 1.00 87.00 85 GLU A C 1
ATOM 667 O O . GLU A 1 85 ? -5.626 13.387 23.564 1.00 87.00 85 GLU A O 1
ATOM 672 N N . LEU A 1 86 ? -4.578 11.707 24.636 1.00 85.50 86 LEU A N 1
ATOM 673 C CA . LEU A 1 86 ? -5.275 10.634 23.936 1.00 85.50 86 LEU A CA 1
ATOM 674 C C . LEU A 1 86 ? -6.786 10.687 24.208 1.00 85.50 86 LEU A C 1
ATOM 676 O O . LEU A 1 86 ? -7.557 10.644 23.251 1.00 85.50 86 LEU A O 1
ATOM 680 N N . GLN A 1 87 ? -7.219 10.896 25.461 1.00 84.69 87 GLN A N 1
ATOM 681 C CA . GLN A 1 87 ? -8.648 11.080 25.800 1.00 84.69 87 GLN A CA 1
ATOM 682 C C . GLN A 1 87 ? -9.317 12.162 24.946 1.00 84.69 87 GLN A C 1
ATOM 684 O O . GLN A 1 87 ? -10.438 11.985 24.474 1.00 84.69 87 GLN A O 1
ATOM 689 N N . ASN A 1 88 ? -8.611 13.267 24.701 1.00 86.19 88 ASN A N 1
ATOM 690 C CA . ASN A 1 88 ? -9.121 14.384 23.909 1.00 86.19 88 ASN A CA 1
ATOM 691 C C . ASN A 1 88 ? -9.126 14.111 22.394 1.00 86.19 88 ASN A C 1
ATOM 693 O O . ASN A 1 88 ? -9.895 14.741 21.657 1.00 86.19 88 ASN A O 1
ATOM 697 N N . LEU A 1 89 ? -8.261 13.214 21.914 1.00 84.25 89 LEU A N 1
ATOM 698 C CA . LEU A 1 89 ? -8.083 12.897 20.494 1.00 84.25 89 LEU A CA 1
ATOM 699 C C . LEU A 1 89 ? -8.969 11.743 20.014 1.00 84.25 89 LEU A C 1
ATOM 701 O O . LEU A 1 89 ? -9.440 11.788 18.875 1.00 84.25 89 LEU A O 1
ATOM 705 N N . LEU A 1 90 ? -9.242 10.741 20.855 1.00 82.00 90 LEU A N 1
ATOM 706 C CA . LEU A 1 90 ? -10.078 9.587 20.495 1.00 82.00 90 LEU A CA 1
ATOM 707 C C . LEU A 1 90 ? -11.451 9.978 19.916 1.00 82.00 90 LEU A C 1
ATOM 709 O O . LEU A 1 90 ? -11.750 9.540 18.805 1.00 82.00 90 LEU A O 1
ATOM 713 N N . PRO A 1 91 ? -12.261 10.854 20.549 1.00 82.00 91 PRO A N 1
ATOM 714 C CA . PRO A 1 91 ? -13.564 11.235 19.995 1.00 82.00 91 PRO A CA 1
ATOM 715 C C . PRO A 1 91 ? -13.457 12.071 18.709 1.00 82.00 91 PRO A C 1
ATOM 717 O O . PRO A 1 91 ? -14.407 12.150 17.929 1.00 82.00 91 PRO A O 1
ATOM 720 N N . LYS A 1 92 ? -12.306 12.709 18.464 1.00 82.31 92 LYS A N 1
ATOM 721 C CA . LYS A 1 92 ? -12.052 13.522 17.263 1.00 82.31 92 LYS A CA 1
ATOM 722 C C . LYS A 1 92 ? -11.531 12.685 16.094 1.00 82.31 92 LYS A C 1
ATOM 724 O O . LYS A 1 92 ? -11.606 13.129 14.945 1.00 82.31 92 LYS A O 1
ATOM 729 N N . THR A 1 93 ? -11.016 11.488 16.365 1.00 81.62 93 THR A N 1
ATOM 730 C CA . THR A 1 93 ? -10.392 10.621 15.366 1.00 81.62 93 THR A CA 1
ATOM 731 C C . THR A 1 93 ? -11.463 9.882 14.571 1.00 81.62 93 THR A C 1
ATOM 733 O O . THR A 1 93 ? -12.080 8.934 15.039 1.00 81.62 93 THR A O 1
ATOM 736 N N . LYS A 1 94 ? -11.692 10.346 13.339 1.00 83.06 94 LYS A N 1
ATOM 737 C CA . LYS A 1 94 ? -12.691 9.785 12.406 1.00 83.06 94 LYS A CA 1
ATOM 738 C C . LYS A 1 94 ? -12.093 8.873 11.336 1.00 83.06 94 LYS A C 1
ATOM 740 O O . LYS A 1 94 ? -12.831 8.349 10.506 1.00 83.06 94 LYS A O 1
ATOM 745 N N . PHE A 1 95 ? -10.768 8.803 11.276 1.00 87.19 95 PHE A N 1
ATOM 746 C CA . PHE A 1 95 ? -10.050 8.077 10.246 1.00 87.19 95 PHE A CA 1
ATOM 747 C C . PHE A 1 95 ? -8.895 7.312 10.869 1.00 87.19 95 PHE A C 1
ATOM 749 O O . PHE A 1 95 ? -8.131 7.873 11.653 1.00 87.19 95 PHE A O 1
ATOM 756 N N . THR A 1 96 ? -8.732 6.072 10.439 1.00 87.69 96 THR A N 1
ATOM 757 C CA . THR A 1 96 ? -7.561 5.246 10.701 1.00 87.69 96 THR A CA 1
ATOM 758 C C . THR A 1 96 ? -6.651 5.274 9.475 1.00 87.69 96 THR A C 1
ATOM 760 O O . THR A 1 96 ? -7.114 5.333 8.331 1.00 87.69 96 THR A O 1
ATOM 763 N N . LEU A 1 97 ? -5.337 5.299 9.691 1.00 89.12 97 LEU A N 1
ATOM 764 C CA . LEU A 1 97 ? -4.374 5.159 8.601 1.00 89.12 97 LEU A CA 1
ATOM 765 C C . LEU A 1 97 ? -4.142 3.674 8.336 1.00 89.12 97 LEU A C 1
ATOM 767 O O . LEU A 1 97 ? -3.869 2.921 9.264 1.00 89.12 97 LEU A O 1
ATOM 771 N N . LEU A 1 98 ? -4.238 3.275 7.070 1.00 90.25 98 LEU A N 1
ATOM 772 C CA . LEU A 1 98 ? -3.942 1.913 6.644 1.00 90.25 98 LEU A CA 1
ATOM 773 C C . LEU A 1 98 ? -2.456 1.793 6.317 1.00 90.25 98 LEU A C 1
ATOM 775 O O . LEU A 1 98 ? -1.956 2.465 5.408 1.00 90.25 98 LEU A O 1
ATOM 779 N N . ASP A 1 99 ? -1.769 0.921 7.046 1.00 88.56 99 ASP A N 1
ATOM 780 C CA . ASP A 1 99 ? -0.361 0.613 6.820 1.00 88.56 99 ASP A CA 1
ATOM 781 C C . ASP A 1 99 ? -0.183 -0.487 5.748 1.00 88.56 99 ASP A C 1
ATOM 783 O O . ASP A 1 99 ? -1.008 -1.406 5.684 1.00 88.56 99 ASP A O 1
ATOM 787 N N . PRO A 1 100 ? 0.870 -0.459 4.900 1.00 90.38 100 PRO A N 1
ATOM 788 C CA . PRO A 1 100 ? 1.091 -1.502 3.902 1.00 90.38 100 PRO A CA 1
ATOM 789 C C . PRO A 1 100 ? 1.153 -2.924 4.473 1.00 90.38 100 PRO A C 1
ATOM 791 O O . PRO A 1 100 ? 0.687 -3.840 3.795 1.00 90.38 100 PRO A O 1
ATOM 794 N N . LEU A 1 101 ? 1.648 -3.129 5.705 1.00 89.81 101 LEU A N 1
ATOM 795 C CA . LEU A 1 101 ? 1.642 -4.457 6.330 1.00 89.81 101 LEU A CA 1
ATOM 796 C C . LEU A 1 101 ? 0.208 -4.922 6.616 1.00 89.81 101 LEU A C 1
ATOM 798 O O . LEU A 1 101 ? -0.155 -6.059 6.312 1.00 89.81 101 LEU A O 1
ATOM 802 N N . GLN A 1 102 ? -0.639 -4.033 7.140 1.00 90.19 102 GLN A N 1
ATOM 803 C CA . GLN A 1 102 ? -2.053 -4.332 7.384 1.00 90.19 102 GLN A CA 1
ATOM 804 C C . GLN A 1 102 ? -2.794 -4.621 6.075 1.00 90.19 102 GLN A C 1
ATOM 806 O O . GLN A 1 102 ? -3.542 -5.596 5.979 1.00 90.19 102 GLN A O 1
ATOM 811 N N . VAL A 1 103 ? -2.557 -3.809 5.040 1.00 92.06 103 VAL A N 1
ATOM 812 C CA . VAL A 1 103 ? -3.181 -3.993 3.722 1.00 92.06 103 VAL A CA 1
ATOM 813 C C . VAL A 1 103 ? -2.729 -5.304 3.077 1.00 92.06 103 VAL A C 1
ATOM 815 O O . VAL A 1 103 ? -3.541 -5.972 2.441 1.00 92.06 103 VAL A O 1
ATOM 818 N N . GLN A 1 104 ? -1.479 -5.727 3.273 1.00 90.56 104 GLN A N 1
ATOM 819 C CA . GLN A 1 104 ? -0.990 -7.011 2.767 1.00 90.56 104 GLN A CA 1
ATOM 820 C C . GLN A 1 104 ? -1.765 -8.191 3.366 1.00 90.56 104 GLN A C 1
ATOM 822 O O . GLN A 1 104 ? -2.199 -9.081 2.632 1.00 90.56 104 GLN A O 1
ATOM 827 N N . VAL A 1 105 ? -1.980 -8.175 4.685 1.00 91.62 105 VAL A N 1
ATOM 828 C CA . VAL A 1 105 ? -2.786 -9.185 5.389 1.00 91.62 105 VAL A CA 1
ATOM 829 C C . VAL A 1 105 ? -4.252 -9.116 4.961 1.00 91.62 105 VAL A C 1
ATOM 831 O O . VAL A 1 105 ? -4.911 -10.143 4.819 1.00 91.62 105 VAL A O 1
ATOM 834 N N . LEU A 1 106 ? -4.786 -7.919 4.715 1.00 91.56 106 LEU A N 1
ATOM 835 C CA . LEU A 1 106 ? -6.142 -7.771 4.193 1.00 91.56 106 LEU A CA 1
ATOM 836 C C . LEU A 1 106 ? -6.269 -8.382 2.791 1.00 91.56 106 LEU A C 1
ATOM 838 O O . LEU A 1 106 ? -7.220 -9.111 2.519 1.00 91.56 106 LEU A O 1
ATOM 842 N N . PHE A 1 107 ? -5.302 -8.120 1.912 1.00 92.12 107 PHE A N 1
ATOM 843 C CA . PHE A 1 107 ? -5.274 -8.653 0.554 1.00 92.12 107 PHE A CA 1
ATOM 844 C C . PHE A 1 107 ? -5.110 -10.172 0.516 1.00 92.12 107 PHE A C 1
ATOM 846 O O . PHE A 1 107 ? -5.696 -10.798 -0.363 1.00 92.12 107 PHE A O 1
ATOM 853 N N . SER A 1 108 ? -4.373 -10.776 1.456 1.00 90.50 108 SER A N 1
ATOM 854 C CA . SER A 1 108 ? -4.236 -12.238 1.551 1.00 90.50 108 SER A CA 1
ATOM 855 C C . SER A 1 108 ? -5.526 -12.946 1.975 1.00 90.50 108 SER A C 1
ATOM 857 O O . SER A 1 108 ? -5.735 -14.099 1.609 1.00 90.50 108 SER A O 1
ATOM 859 N N . LYS A 1 109 ? -6.416 -12.252 2.695 1.00 91.12 109 LYS A N 1
ATOM 860 C CA . LYS A 1 109 ? -7.719 -12.772 3.145 1.00 91.12 109 LYS A CA 1
ATOM 861 C C . LYS A 1 109 ? -8.829 -12.679 2.090 1.00 91.12 109 LYS A C 1
ATOM 863 O O . LYS A 1 109 ? -9.948 -13.114 2.349 1.00 91.12 109 LYS A O 1
ATOM 868 N N . ILE A 1 110 ? -8.562 -12.098 0.918 1.00 90.62 110 ILE A N 1
ATOM 869 C CA . ILE A 1 110 ? -9.557 -12.001 -0.157 1.00 90.62 110 ILE A CA 1
ATOM 870 C C . ILE A 1 110 ? -9.758 -13.382 -0.786 1.00 90.62 110 ILE A C 1
ATOM 872 O O . ILE A 1 110 ? -8.813 -14.012 -1.252 1.00 90.62 110 ILE A O 1
ATOM 876 N N . GLU A 1 111 ? -11.007 -13.843 -0.838 1.00 88.94 111 GLU A N 1
ATOM 877 C CA . GLU A 1 111 ? -11.352 -15.125 -1.454 1.00 88.94 111 GLU A CA 1
ATOM 878 C C . GLU A 1 111 ? -10.997 -15.159 -2.943 1.00 88.94 111 GLU A C 1
ATOM 880 O O . GLU A 1 111 ? -11.260 -14.207 -3.683 1.00 88.94 111 GLU A O 1
ATOM 885 N N . LYS A 1 112 ? -10.477 -16.301 -3.410 1.00 87.25 112 LYS A N 1
ATOM 886 C CA . LYS A 1 112 ? -10.066 -16.494 -4.811 1.00 87.25 112 LYS A CA 1
ATOM 887 C C . LYS A 1 112 ? -11.197 -16.230 -5.810 1.00 87.25 112 LYS A C 1
ATOM 889 O O . LYS A 1 112 ? -10.940 -15.717 -6.895 1.00 87.25 112 LYS A O 1
ATOM 894 N N . GLU A 1 113 ? -12.436 -16.529 -5.428 1.00 88.31 113 GLU A N 1
ATOM 895 C CA . GLU A 1 113 ? -13.639 -16.276 -6.232 1.00 88.31 113 GLU A CA 1
ATOM 896 C C . GLU A 1 113 ? -13.941 -14.786 -6.427 1.00 88.31 113 GLU A C 1
ATOM 898 O O . GLU A 1 113 ? -14.520 -14.396 -7.440 1.00 88.31 113 GLU A O 1
ATOM 903 N N . ASP A 1 114 ? -13.552 -13.946 -5.464 1.00 89.94 114 ASP A N 1
ATOM 904 C CA . ASP A 1 114 ? -13.783 -12.501 -5.496 1.00 89.94 114 ASP A CA 1
ATOM 905 C C . ASP A 1 114 ? -12.662 -11.765 -6.264 1.00 89.94 114 ASP A C 1
ATOM 907 O O . ASP A 1 114 ? -12.874 -10.644 -6.729 1.00 89.94 114 ASP A O 1
ATOM 911 N N . ILE A 1 115 ? -11.486 -12.383 -6.457 1.00 89.31 115 ILE A N 1
ATOM 912 C CA . ILE A 1 115 ? -10.323 -11.765 -7.129 1.00 89.31 115 ILE A CA 1
ATOM 913 C C . ILE A 1 115 ? -10.649 -11.231 -8.536 1.00 89.31 115 ILE A C 1
ATOM 915 O O . ILE A 1 115 ? -10.261 -10.094 -8.831 1.00 89.31 115 ILE A O 1
ATOM 919 N N . PRO A 1 116 ? -11.373 -11.955 -9.419 1.00 88.75 116 PRO A N 1
ATOM 920 C CA . PRO A 1 116 ? -11.710 -11.441 -10.745 1.00 88.75 116 PRO A CA 1
ATOM 921 C C . PRO A 1 116 ? -12.448 -10.095 -10.699 1.00 88.75 116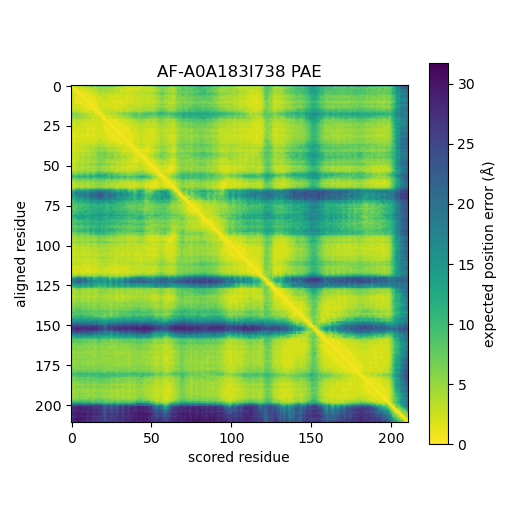 PRO A C 1
ATOM 923 O O . PRO A 1 116 ? -12.202 -9.233 -11.544 1.00 88.75 116 PRO A O 1
ATOM 926 N N . LEU A 1 117 ? -13.297 -9.870 -9.688 1.00 91.19 117 LEU A N 1
ATOM 927 C CA . LEU A 1 117 ? -14.083 -8.639 -9.530 1.00 91.19 117 LEU A CA 1
ATOM 928 C C . LEU A 1 117 ? -13.225 -7.408 -9.230 1.00 91.19 117 LEU A C 1
ATOM 930 O O . LEU A 1 117 ? -13.642 -6.290 -9.526 1.00 91.19 117 LEU A O 1
ATOM 934 N N . LEU A 1 118 ? -12.029 -7.605 -8.672 1.00 89.38 118 LEU A N 1
ATOM 935 C CA . LEU A 1 118 ? -11.046 -6.539 -8.461 1.00 89.38 118 LEU A CA 1
ATOM 936 C C . LEU A 1 118 ? -10.344 -6.139 -9.762 1.00 89.38 118 LEU A C 1
ATOM 938 O O . LEU A 1 118 ? -9.711 -5.090 -9.833 1.00 89.38 118 LEU A O 1
ATOM 942 N N . MET A 1 119 ? -10.454 -6.975 -10.799 1.00 85.12 119 MET A N 1
ATOM 943 C CA . MET A 1 119 ? -9.926 -6.738 -12.143 1.00 85.12 119 MET A CA 1
ATOM 944 C C . MET A 1 119 ? -8.414 -6.448 -12.171 1.00 85.12 119 MET A C 1
ATOM 946 O O . MET A 1 119 ? -7.916 -5.782 -13.081 1.00 85.12 119 MET A O 1
ATOM 950 N N . VAL A 1 120 ? -7.673 -7.005 -11.206 1.00 74.62 120 VAL A N 1
ATOM 951 C CA . VAL A 1 120 ? -6.208 -6.942 -11.113 1.00 74.62 120 VAL A CA 1
ATOM 952 C C . VAL A 1 120 ? -5.602 -7.971 -12.078 1.00 74.62 120 VAL A C 1
ATOM 954 O O . VAL A 1 120 ? -5.266 -9.095 -11.711 1.00 74.62 120 VAL A O 1
ATOM 957 N N . ARG A 1 121 ? -5.514 -7.612 -13.363 1.00 66.31 121 ARG A N 1
ATOM 958 C CA . ARG A 1 121 ? -4.879 -8.434 -14.410 1.00 66.31 121 ARG A CA 1
ATOM 959 C C . ARG A 1 121 ? -3.694 -7.690 -15.010 1.00 66.31 121 ARG A C 1
ATOM 961 O O . ARG A 1 121 ? -3.819 -6.523 -15.372 1.00 66.31 121 ARG A O 1
ATOM 968 N N . SER A 1 122 ? -2.573 -8.389 -15.171 1.00 53.12 122 SER A N 1
ATOM 969 C CA . SER A 1 122 ? -1.444 -7.937 -15.985 1.00 53.12 122 SER A CA 1
ATOM 970 C C . SER A 1 122 ? -1.254 -8.928 -17.119 1.00 53.12 122 SER A C 1
ATOM 972 O O . SER A 1 122 ? -0.990 -10.096 -16.860 1.00 53.12 122 SER A O 1
ATOM 974 N N . ALA A 1 123 ? -1.395 -8.447 -18.349 1.00 52.94 123 ALA A N 1
ATOM 975 C CA . ALA A 1 123 ? -0.964 -9.076 -19.597 1.00 52.94 123 ALA A CA 1
ATOM 976 C C . ALA A 1 123 ? -1.438 -10.498 -19.954 1.00 52.94 123 ALA A C 1
ATOM 978 O O . ALA A 1 123 ? -1.255 -10.813 -21.112 1.00 52.94 123 ALA A O 1
ATOM 979 N N . ASN A 1 124 ? -2.028 -11.313 -19.060 1.00 53.94 124 ASN A N 1
ATOM 980 C CA . ASN A 1 124 ? -2.910 -12.472 -19.330 1.00 53.94 124 ASN A CA 1
ATOM 981 C C . ASN A 1 124 ? -3.221 -13.319 -18.079 1.00 53.94 124 ASN A C 1
ATOM 983 O O . ASN A 1 124 ? -4.166 -14.104 -18.116 1.00 53.94 124 ASN A O 1
ATOM 987 N N . THR A 1 125 ? -2.533 -13.117 -16.950 1.00 57.56 125 THR A N 1
ATOM 988 C CA . THR A 1 125 ? -2.772 -13.869 -15.705 1.00 57.56 125 THR A CA 1
ATOM 989 C C . THR A 1 125 ? -3.463 -13.011 -14.634 1.00 57.56 125 THR A C 1
ATOM 991 O O . THR A 1 125 ? -3.167 -11.814 -14.504 1.00 57.56 125 THR A O 1
ATOM 994 N N . PRO A 1 126 ? -4.408 -13.576 -13.856 1.00 59.97 126 PRO A N 1
ATOM 995 C CA . PRO A 1 126 ? -4.878 -12.926 -12.639 1.00 59.97 126 PRO A CA 1
ATOM 996 C C . PRO A 1 126 ? -3.709 -12.853 -11.652 1.00 59.97 126 PRO A C 1
ATOM 998 O O . PRO A 1 126 ? -3.087 -13.871 -11.356 1.00 59.97 126 PRO A O 1
ATOM 1001 N N . LYS A 1 127 ? -3.382 -11.648 -11.177 1.00 74.38 127 LYS A N 1
ATOM 1002 C CA . LYS A 1 127 ? -2.435 -11.484 -10.069 1.00 74.38 127 LYS A CA 1
ATOM 1003 C C . LYS A 1 127 ? -3.207 -11.506 -8.764 1.00 74.38 127 LYS A C 1
ATOM 1005 O O . LYS A 1 127 ? -4.333 -11.002 -8.702 1.00 74.38 127 LYS A O 1
ATOM 1010 N N . HIS A 1 128 ? -2.607 -12.080 -7.730 1.00 84.38 128 HIS A N 1
ATOM 1011 C CA . HIS A 1 128 ? -3.200 -11.994 -6.412 1.00 84.38 128 HIS A CA 1
ATOM 1012 C C . HIS A 1 128 ? -3.120 -10.527 -5.946 1.00 84.38 128 HIS A C 1
ATOM 1014 O O . HIS A 1 128 ? -2.109 -9.870 -6.201 1.00 84.38 128 HIS A O 1
ATOM 1020 N N . PRO A 1 129 ? -4.145 -9.963 -5.279 1.00 86.56 129 PRO A N 1
ATOM 1021 C CA . PRO A 1 129 ? -4.104 -8.570 -4.826 1.00 86.56 129 PRO A CA 1
ATOM 1022 C C . PRO A 1 129 ? -2.887 -8.249 -3.947 1.00 86.56 129 PRO A C 1
ATOM 1024 O O . PRO A 1 129 ? -2.368 -7.138 -4.000 1.00 86.56 129 PRO A O 1
ATOM 1027 N N . SER A 1 130 ? -2.3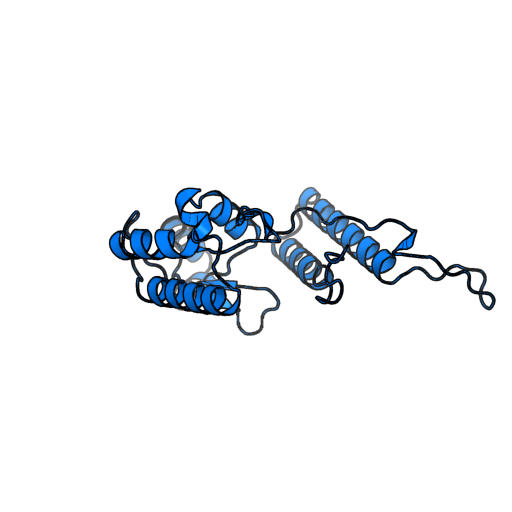83 -9.238 -3.200 1.00 85.31 130 SER A N 1
ATOM 1028 C CA . SER A 1 130 ? -1.153 -9.116 -2.401 1.00 85.31 130 SER A CA 1
ATOM 1029 C C . SER A 1 130 ? 0.077 -8.749 -3.229 1.00 85.31 130 SER A C 1
ATOM 1031 O O . SER A 1 130 ? 0.958 -8.067 -2.715 1.00 85.31 130 SER A O 1
ATOM 1033 N N . ASP A 1 131 ? 0.126 -9.145 -4.503 1.00 83.19 131 ASP A N 1
ATOM 1034 C CA . ASP A 1 131 ? 1.275 -8.929 -5.393 1.00 83.19 131 ASP A CA 1
ATOM 1035 C C . ASP A 1 131 ? 1.404 -7.461 -5.828 1.00 83.19 131 ASP A C 1
ATOM 1037 O O . ASP A 1 131 ? 2.396 -7.066 -6.439 1.00 83.19 131 ASP A O 1
ATOM 1041 N N . VAL A 1 132 ? 0.386 -6.641 -5.543 1.00 84.81 132 VAL A N 1
ATOM 1042 C CA . VAL A 1 132 ? 0.425 -5.188 -5.753 1.00 84.81 132 VAL A CA 1
ATOM 1043 C C . VAL A 1 132 ? 1.326 -4.508 -4.717 1.00 84.81 132 VAL A C 1
ATOM 1045 O O . VAL A 1 132 ? 1.844 -3.423 -4.983 1.00 84.81 132 VAL A O 1
ATOM 1048 N N . ILE A 1 133 ? 1.534 -5.131 -3.552 1.00 87.38 133 ILE A N 1
ATOM 1049 C CA . ILE A 1 133 ? 2.439 -4.619 -2.522 1.00 87.38 133 ILE A CA 1
ATOM 1050 C C . ILE A 1 133 ? 3.850 -5.135 -2.793 1.00 87.38 133 ILE A C 1
ATOM 1052 O O . ILE A 1 133 ? 4.112 -6.337 -2.787 1.00 87.38 133 ILE A O 1
ATOM 1056 N N . LEU A 1 134 ? 4.771 -4.200 -3.024 1.00 87.94 134 LEU A N 1
ATOM 1057 C CA . LEU A 1 134 ? 6.170 -4.502 -3.295 1.00 87.94 134 LEU A CA 1
ATOM 1058 C C . LEU A 1 134 ? 6.877 -4.917 -2.003 1.00 87.94 134 LEU A C 1
ATOM 1060 O O . LEU A 1 134 ? 7.231 -4.080 -1.181 1.00 87.94 134 LEU A O 1
ATOM 1064 N N . THR A 1 135 ? 7.100 -6.219 -1.847 1.00 88.12 135 THR A N 1
ATOM 1065 C CA . THR A 1 135 ? 7.944 -6.786 -0.780 1.00 88.12 135 THR A CA 1
ATOM 1066 C C . THR A 1 135 ? 9.375 -7.039 -1.239 1.00 88.12 135 THR A C 1
ATOM 1068 O O . THR A 1 135 ? 10.277 -7.196 -0.422 1.00 88.12 135 THR A O 1
ATOM 1071 N N . ARG A 1 136 ? 9.583 -7.109 -2.558 1.00 87.75 136 ARG A N 1
ATOM 1072 C CA . ARG A 1 136 ? 10.875 -7.328 -3.208 1.00 87.75 136 ARG A CA 1
ATOM 1073 C C . ARG A 1 136 ? 10.973 -6.411 -4.417 1.00 87.75 136 ARG A C 1
ATOM 1075 O O . ARG A 1 136 ? 10.006 -6.281 -5.169 1.00 87.75 136 ARG A O 1
ATOM 1082 N N . ILE A 1 137 ? 12.138 -5.803 -4.606 1.00 87.75 137 ILE A N 1
ATOM 1083 C CA . ILE A 1 137 ? 12.428 -4.947 -5.757 1.00 87.75 137 ILE A CA 1
ATOM 1084 C C . ILE A 1 137 ? 13.432 -5.691 -6.644 1.00 87.75 137 ILE A C 1
ATOM 1086 O O . ILE A 1 137 ? 14.519 -6.017 -6.167 1.00 87.75 137 ILE A O 1
ATOM 1090 N N . PRO A 1 138 ? 13.091 -6.003 -7.907 1.00 88.06 138 PRO A N 1
ATOM 1091 C CA . PRO A 1 138 ? 14.050 -6.596 -8.826 1.00 88.06 138 PRO A CA 1
ATOM 1092 C C . PRO A 1 138 ? 15.136 -5.574 -9.180 1.00 88.06 138 PRO A C 1
ATOM 1094 O O . PRO A 1 138 ? 14.833 -4.431 -9.523 1.00 88.06 138 PRO A O 1
ATOM 1097 N N . VAL A 1 139 ? 16.397 -6.000 -9.124 1.00 90.75 139 VAL A N 1
ATOM 1098 C CA . VAL A 1 139 ? 17.547 -5.187 -9.536 1.00 90.75 139 VAL A CA 1
ATOM 1099 C C . VAL A 1 139 ? 17.812 -5.432 -11.025 1.00 90.75 139 VAL A C 1
ATOM 1101 O O . VAL A 1 139 ? 18.005 -6.587 -11.413 1.00 90.75 139 VAL A O 1
ATOM 1104 N N . PRO A 1 140 ? 17.817 -4.393 -11.877 1.00 90.81 140 PRO A N 1
ATOM 1105 C CA . PRO A 1 140 ? 18.081 -4.569 -13.296 1.00 90.81 140 PRO A CA 1
ATOM 1106 C C . PRO A 1 140 ? 19.552 -4.955 -13.563 1.00 90.81 140 PRO A C 1
ATOM 1108 O O . PRO A 1 140 ? 20.451 -4.576 -12.797 1.00 90.81 140 PRO A O 1
ATOM 1111 N N . PRO A 1 141 ? 19.823 -5.703 -14.651 1.00 91.94 141 PRO A N 1
ATOM 1112 C CA . PRO A 1 141 ? 21.181 -6.047 -15.073 1.00 91.94 141 PRO A CA 1
ATOM 1113 C C . PRO A 1 141 ? 21.995 -4.805 -15.461 1.00 91.94 141 PRO A C 1
ATOM 1115 O O . PRO A 1 141 ? 21.432 -3.778 -15.837 1.00 91.94 141 PRO A O 1
ATOM 1118 N N . CYS A 1 142 ? 23.328 -4.913 -15.425 1.00 88.19 142 CYS A N 1
ATOM 1119 C CA . CYS A 1 142 ? 24.247 -3.787 -15.649 1.00 88.19 142 CYS A CA 1
ATOM 1120 C C . CYS A 1 142 ? 24.058 -3.079 -16.999 1.00 88.19 142 CYS A C 1
ATOM 1122 O O . CYS A 1 142 ? 24.261 -1.876 -17.084 1.00 88.19 142 CYS A O 1
ATOM 1124 N N . CYS A 1 143 ? 23.614 -3.788 -18.042 1.00 89.88 143 CYS A N 1
ATOM 1125 C CA . CYS A 1 143 ? 23.343 -3.187 -19.351 1.00 89.88 143 CYS A CA 1
ATOM 1126 C C . CYS A 1 143 ? 22.213 -2.141 -19.336 1.00 89.88 143 CYS A C 1
ATOM 1128 O O . CYS A 1 143 ? 22.153 -1.309 -20.233 1.00 89.88 143 CYS A O 1
ATOM 1130 N N . ILE A 1 144 ? 21.334 -2.168 -18.328 1.00 89.75 144 ILE A N 1
ATOM 1131 C CA . ILE A 1 144 ? 20.256 -1.184 -18.128 1.00 89.75 144 ILE A CA 1
ATOM 1132 C C . ILE A 1 144 ? 20.699 -0.056 -17.178 1.00 89.75 144 ILE A C 1
ATOM 1134 O O . ILE A 1 144 ? 20.058 0.987 -17.137 1.00 89.75 144 ILE A O 1
ATOM 1138 N N . ARG A 1 145 ? 21.794 -0.253 -16.434 1.00 91.06 145 ARG A N 1
ATOM 1139 C CA . ARG A 1 145 ? 22.357 0.700 -15.463 1.00 91.06 145 ARG A CA 1
ATOM 1140 C C . ARG A 1 145 ? 23.866 0.916 -15.704 1.00 91.06 145 ARG A C 1
ATOM 1142 O O . ARG A 1 145 ? 24.674 0.534 -14.856 1.00 91.06 145 ARG A O 1
ATOM 1149 N N . PRO A 1 146 ? 24.266 1.424 -16.884 1.00 87.12 146 PRO A N 1
ATOM 1150 C CA . PRO A 1 146 ? 25.672 1.521 -17.263 1.00 87.12 146 PRO A CA 1
ATOM 1151 C C . PRO A 1 146 ? 26.421 2.562 -16.421 1.00 87.12 146 PRO A C 1
ATOM 1153 O O . PRO A 1 146 ? 25.881 3.613 -16.092 1.00 87.12 146 PRO A O 1
ATOM 1156 N N . SER A 1 147 ? 27.692 2.298 -16.131 1.00 87.62 147 SER A N 1
ATOM 1157 C CA . SER A 1 147 ? 28.596 3.271 -15.506 1.00 87.62 147 SER A CA 1
ATOM 1158 C C . SER A 1 147 ? 29.443 3.936 -16.593 1.00 87.62 147 SER A C 1
ATOM 1160 O O . SER A 1 147 ? 29.970 3.255 -17.476 1.00 87.62 147 SER A O 1
ATOM 1162 N N . VAL A 1 148 ? 29.589 5.261 -16.543 1.00 84.00 148 VAL A N 1
ATOM 1163 C CA . VAL A 1 148 ? 30.341 6.039 -17.542 1.00 84.00 148 VAL A CA 1
ATOM 1164 C C . VAL A 1 148 ? 31.627 6.568 -16.913 1.00 84.00 148 VAL A C 1
ATOM 1166 O O . VAL A 1 148 ? 31.588 7.278 -15.910 1.00 84.00 148 VAL A O 1
ATOM 1169 N N . VAL A 1 149 ? 32.782 6.239 -17.493 1.00 81.88 149 VAL A N 1
ATOM 1170 C CA . VAL A 1 149 ? 34.071 6.791 -17.046 1.00 81.88 149 VAL A CA 1
ATOM 1171 C C . VAL A 1 149 ? 34.117 8.277 -17.395 1.00 81.88 149 VAL A C 1
ATOM 1173 O O . VAL A 1 149 ? 33.820 8.664 -18.522 1.00 81.88 149 VAL A O 1
ATOM 1176 N N . SER A 1 150 ? 34.467 9.122 -16.428 1.00 77.69 150 SER A N 1
ATOM 1177 C CA . SER A 1 150 ? 34.630 10.556 -16.665 1.00 77.69 150 SER A CA 1
ATOM 1178 C C . SER A 1 150 ? 36.079 10.864 -17.034 1.00 77.69 150 SER A C 1
ATOM 1180 O O . SER A 1 150 ? 36.982 10.642 -16.239 1.00 77.69 150 SER A O 1
ATOM 1182 N N . GLU A 1 151 ? 36.316 11.414 -18.224 1.00 69.44 151 GLU A N 1
ATOM 1183 C CA . GLU A 1 151 ? 37.675 11.767 -18.679 1.00 69.44 151 GLU A CA 1
ATOM 1184 C C . GLU A 1 151 ? 38.265 12.975 -17.923 1.00 69.44 151 GLU A C 1
ATOM 1186 O O . GLU A 1 151 ? 39.477 13.123 -17.814 1.00 69.44 151 GLU A O 1
ATOM 1191 N N . VAL A 1 152 ? 37.408 13.832 -17.359 1.00 72.88 152 VAL A N 1
ATOM 1192 C CA . VAL A 1 152 ? 37.796 15.111 -16.729 1.00 72.88 152 VAL A CA 1
ATOM 1193 C C . VAL A 1 152 ? 38.103 14.968 -15.228 1.00 72.88 152 VAL A C 1
ATOM 1195 O O . VAL A 1 152 ? 38.738 15.834 -14.628 1.00 72.88 152 VAL A O 1
ATOM 1198 N N . LYS A 1 153 ? 37.660 13.879 -14.590 1.00 66.44 153 LYS A N 1
ATOM 1199 C CA . LYS A 1 153 ? 37.899 13.569 -13.172 1.00 66.44 153 LYS A CA 1
ATOM 1200 C C . LYS A 1 153 ? 38.149 12.076 -13.045 1.00 66.44 153 LYS A C 1
ATOM 1202 O O . LYS A 1 153 ? 37.299 11.314 -13.478 1.00 66.44 153 LYS A O 1
ATOM 1207 N N . SER A 1 154 ? 39.248 11.669 -12.410 1.00 71.56 154 SER A N 1
ATOM 1208 C CA . SER A 1 154 ? 39.556 10.259 -12.133 1.00 71.56 154 SER A CA 1
ATOM 1209 C C . SER A 1 154 ? 38.423 9.594 -11.335 1.00 71.56 154 SER A C 1
ATOM 1211 O O . SER A 1 154 ? 38.401 9.662 -10.107 1.00 71.56 154 SER A O 1
ATOM 1213 N N . GLY A 1 155 ? 37.449 8.999 -12.029 1.00 77.94 155 GLY A N 1
ATOM 1214 C CA . GLY A 1 155 ? 36.257 8.401 -11.434 1.00 77.94 155 GLY A CA 1
ATOM 1215 C C . GLY A 1 155 ? 35.219 7.946 -12.466 1.00 77.94 155 GLY A C 1
ATOM 1216 O O . GLY A 1 155 ? 35.274 8.297 -13.647 1.00 77.94 155 GLY A O 1
ATOM 1217 N N . THR A 1 156 ? 34.260 7.147 -12.003 1.00 80.44 156 THR A N 1
ATOM 1218 C CA . THR A 1 156 ? 33.081 6.720 -12.768 1.00 80.44 156 THR A CA 1
ATOM 1219 C C . THR A 1 156 ? 31.852 7.509 -12.319 1.00 80.44 156 THR A C 1
ATOM 1221 O O . THR A 1 156 ? 31.707 7.843 -11.144 1.00 80.44 156 THR A O 1
ATOM 1224 N N . THR A 1 157 ? 30.962 7.829 -13.257 1.00 83.69 157 THR A N 1
ATOM 1225 C CA . THR A 1 157 ? 29.609 8.319 -12.971 1.00 83.69 157 THR A CA 1
ATOM 1226 C C . THR A 1 157 ? 28.649 7.138 -13.066 1.00 83.69 157 THR A C 1
ATOM 1228 O O . THR A 1 157 ? 28.569 6.489 -14.110 1.00 83.69 157 THR A O 1
ATOM 1231 N N . GLU A 1 158 ? 27.958 6.838 -11.968 1.00 85.88 158 GLU A N 1
ATOM 1232 C CA . GLU A 1 158 ? 26.977 5.752 -11.892 1.00 85.88 158 GLU A CA 1
ATOM 1233 C C . GLU A 1 158 ? 25.604 6.194 -12.411 1.00 85.88 158 GLU A C 1
ATOM 1235 O O . GLU A 1 158 ? 25.220 7.353 -12.269 1.00 85.88 158 GLU A O 1
ATOM 1240 N N . ASP A 1 159 ? 24.848 5.252 -12.976 1.00 88.56 159 ASP A N 1
ATOM 1241 C CA . ASP A 1 159 ? 23.464 5.472 -13.402 1.00 88.56 159 ASP A CA 1
ATOM 1242 C C . ASP A 1 159 ? 22.533 5.833 -12.224 1.00 88.56 159 ASP A C 1
ATOM 1244 O O . ASP A 1 159 ? 22.670 5.310 -11.110 1.00 88.56 159 ASP A O 1
ATOM 1248 N N . ASP A 1 160 ? 21.523 6.671 -12.483 1.00 89.06 160 ASP A N 1
ATOM 1249 C CA . ASP A 1 160 ? 20.533 7.106 -11.487 1.00 89.06 160 ASP A CA 1
ATOM 1250 C C . ASP A 1 160 ? 19.818 5.926 -10.806 1.00 89.06 160 ASP A C 1
ATOM 1252 O O . ASP A 1 160 ? 19.503 5.984 -9.611 1.00 89.06 160 ASP A O 1
ATOM 1256 N N . VAL A 1 161 ? 19.558 4.833 -11.537 1.00 88.81 161 VAL A N 1
ATOM 1257 C CA . VAL A 1 161 ? 18.947 3.622 -10.975 1.00 88.81 161 VAL A CA 1
ATOM 1258 C C . VAL A 1 161 ? 19.895 2.967 -9.978 1.00 88.81 161 VAL A C 1
ATOM 1260 O O . VAL A 1 161 ? 19.447 2.574 -8.900 1.00 88.81 161 VAL A O 1
ATOM 1263 N N . THR A 1 162 ? 21.191 2.885 -10.291 1.00 90.19 162 THR A N 1
ATOM 1264 C CA . THR A 1 162 ? 22.209 2.365 -9.365 1.00 90.19 162 THR A CA 1
ATOM 1265 C C . THR A 1 162 ? 22.255 3.210 -8.095 1.00 90.19 162 THR A C 1
ATOM 1267 O O . THR A 1 162 ? 22.176 2.659 -6.997 1.00 90.19 162 THR A O 1
ATOM 1270 N N . MET A 1 163 ? 22.287 4.541 -8.219 1.00 90.44 163 MET A N 1
ATOM 1271 C CA . MET A 1 163 ? 22.290 5.440 -7.059 1.00 90.44 163 MET A CA 1
ATOM 1272 C C . MET A 1 163 ? 21.039 5.269 -6.187 1.00 90.44 163 MET A C 1
ATOM 1274 O O . MET A 1 163 ? 21.143 5.162 -4.964 1.00 90.44 163 MET A O 1
ATOM 1278 N N . LYS A 1 164 ? 19.852 5.193 -6.803 1.00 90.56 164 LYS A N 1
ATOM 1279 C CA . LYS A 1 164 ? 18.586 5.019 -6.075 1.00 90.56 164 LYS A CA 1
ATOM 1280 C C . LYS A 1 164 ? 18.473 3.658 -5.397 1.00 90.56 164 LYS A C 1
ATOM 1282 O O . LYS A 1 164 ? 17.931 3.578 -4.298 1.00 90.56 164 LYS A O 1
ATOM 1287 N N . LEU A 1 165 ? 18.981 2.594 -6.014 1.00 91.62 165 LEU A N 1
ATOM 1288 C CA . LEU A 1 165 ? 19.015 1.270 -5.392 1.00 91.62 165 LEU A CA 1
ATOM 1289 C C . LEU A 1 165 ? 19.940 1.247 -4.172 1.00 91.62 165 LEU A C 1
ATOM 1291 O O . LEU A 1 165 ? 19.542 0.714 -3.139 1.00 91.62 165 LEU A O 1
ATOM 1295 N N . SER A 1 166 ? 21.114 1.877 -4.256 1.00 92.56 166 SER A N 1
ATOM 1296 C CA . SER A 1 166 ? 22.024 2.024 -3.113 1.00 92.56 166 SER A CA 1
ATOM 1297 C C . SER A 1 166 ? 21.377 2.796 -1.958 1.00 92.56 166 SER A C 1
ATOM 1299 O O . SER A 1 166 ? 21.489 2.389 -0.805 1.00 92.56 166 SER A O 1
ATOM 1301 N N . GLU A 1 167 ? 20.640 3.870 -2.259 1.00 93.94 167 GLU A N 1
ATOM 1302 C CA . GLU A 1 167 ? 19.883 4.640 -1.260 1.00 93.94 167 GLU A CA 1
ATOM 1303 C C . GLU A 1 167 ? 18.794 3.787 -0.580 1.00 93.94 167 GLU A C 1
ATOM 1305 O O . GLU A 1 167 ? 18.661 3.803 0.643 1.00 93.94 167 GLU A O 1
ATOM 1310 N N . ILE A 1 168 ? 18.054 2.982 -1.353 1.00 93.56 168 ILE A N 1
ATOM 1311 C CA . ILE A 1 168 ? 17.046 2.046 -0.824 1.00 93.56 168 ILE A CA 1
ATOM 1312 C C . ILE A 1 168 ? 17.685 1.003 0.099 1.00 93.56 168 ILE A C 1
ATOM 1314 O O . ILE A 1 168 ? 17.138 0.719 1.165 1.00 93.56 168 ILE A O 1
ATOM 1318 N N . MET A 1 169 ? 18.826 0.431 -0.297 1.00 94.06 169 MET A N 1
ATOM 1319 C CA . MET A 1 169 ? 19.549 -0.549 0.519 1.00 94.06 169 MET A CA 1
ATOM 1320 C C . MET A 1 169 ? 19.994 0.056 1.850 1.00 94.06 169 MET A C 1
ATOM 1322 O O . MET A 1 169 ? 19.703 -0.514 2.898 1.00 94.06 169 MET A O 1
ATOM 1326 N N . LEU A 1 170 ? 20.596 1.249 1.819 1.00 95.69 170 LEU A N 1
ATOM 1327 C CA . LEU A 1 170 ? 21.042 1.943 3.026 1.00 95.69 170 LEU A CA 1
ATOM 1328 C C . LEU A 1 170 ? 19.894 2.168 4.019 1.00 95.69 170 LEU A C 1
ATOM 1330 O O . LEU A 1 170 ? 20.042 1.924 5.213 1.00 95.69 170 LEU A O 1
ATOM 1334 N N . ILE A 1 171 ? 18.735 2.622 3.539 1.00 95.25 171 ILE A N 1
ATOM 1335 C CA . ILE A 1 171 ? 17.580 2.880 4.410 1.00 95.25 171 ILE A CA 1
ATOM 1336 C C . ILE A 1 171 ? 17.029 1.580 4.997 1.00 95.25 171 ILE A C 1
ATOM 1338 O O . ILE A 1 171 ? 16.645 1.563 6.167 1.00 95.25 171 ILE A O 1
ATOM 1342 N N . ASN A 1 172 ? 17.015 0.490 4.226 1.00 94.31 172 ASN A N 1
ATOM 1343 C CA . ASN A 1 172 ? 16.622 -0.820 4.744 1.00 94.31 172 ASN A CA 1
ATOM 1344 C C . ASN A 1 172 ? 17.531 -1.268 5.898 1.00 94.31 172 ASN A C 1
ATOM 1346 O O . ASN A 1 172 ? 17.017 -1.691 6.935 1.00 94.31 172 ASN A O 1
ATOM 1350 N N . ASP A 1 173 ? 18.848 -1.101 5.757 1.00 96.25 173 ASP A N 1
ATOM 1351 C CA . ASP A 1 173 ? 19.815 -1.445 6.806 1.00 96.25 173 ASP A CA 1
ATOM 1352 C C . ASP A 1 173 ? 19.612 -0.581 8.061 1.00 96.25 173 ASP A C 1
ATOM 1354 O O . ASP A 1 173 ? 19.645 -1.080 9.189 1.00 96.25 173 ASP A O 1
ATOM 1358 N N . VAL A 1 174 ? 19.332 0.715 7.883 1.00 96.31 174 VAL A N 1
ATOM 1359 C CA . VAL A 1 174 ? 19.025 1.639 8.988 1.00 96.31 174 VAL A CA 1
ATOM 1360 C C . VAL A 1 174 ? 17.749 1.223 9.723 1.00 96.31 174 VAL A C 1
ATOM 1362 O O . VAL A 1 174 ? 17.725 1.221 10.955 1.00 96.31 174 VAL A O 1
ATOM 1365 N N . ILE A 1 175 ? 16.696 0.824 9.005 1.00 94.94 175 ILE A N 1
ATOM 1366 C CA . ILE A 1 175 ? 15.460 0.315 9.620 1.00 94.94 175 ILE A CA 1
ATOM 1367 C C . ILE A 1 175 ? 15.753 -0.955 10.424 1.00 94.94 175 ILE A C 1
ATOM 1369 O O . ILE A 1 175 ? 15.280 -1.088 11.554 1.00 94.94 175 ILE A O 1
ATOM 1373 N N . GLU A 1 176 ? 16.534 -1.888 9.875 1.00 95.62 176 GLU A N 1
ATOM 1374 C CA . GLU A 1 176 ? 16.903 -3.115 10.582 1.00 95.62 176 GLU A CA 1
ATOM 1375 C C . GLU A 1 176 ? 17.707 -2.814 11.854 1.00 95.62 176 GLU A C 1
ATOM 1377 O O . GLU A 1 176 ? 17.427 -3.380 12.915 1.00 95.62 176 GLU A O 1
ATOM 1382 N N . LYS A 1 177 ? 18.651 -1.873 11.775 1.00 96.25 177 LYS A N 1
ATOM 1383 C CA . LYS A 1 177 ? 19.434 -1.404 12.918 1.00 96.25 177 LYS A CA 1
ATOM 1384 C C . LYS A 1 177 ? 18.545 -0.784 13.997 1.00 96.25 177 LYS A C 1
ATOM 1386 O O . LYS A 1 177 ? 18.612 -1.216 15.145 1.00 96.25 177 LYS A O 1
ATOM 1391 N N . HIS A 1 178 ? 17.651 0.135 13.633 1.00 95.75 178 HIS A N 1
ATOM 1392 C CA . HIS A 1 178 ? 16.716 0.747 14.581 1.00 95.75 178 HIS A CA 1
ATOM 1393 C C . HIS A 1 178 ? 15.830 -0.286 15.284 1.00 95.75 178 HIS A C 1
ATOM 1395 O O . HIS A 1 178 ? 15.560 -0.152 16.479 1.00 95.75 178 HIS A O 1
ATOM 1401 N N . LYS A 1 179 ? 15.413 -1.341 14.574 1.00 93.75 179 LYS A N 1
ATOM 1402 C CA . LYS A 1 179 ? 14.654 -2.449 15.171 1.00 93.75 179 LYS A CA 1
ATOM 1403 C C . LYS A 1 179 ? 15.495 -3.261 16.158 1.00 93.75 179 LYS A C 1
ATOM 1405 O O . LYS A 1 179 ? 14.980 -3.609 17.214 1.00 93.75 179 LYS A O 1
ATOM 1410 N N . LYS A 1 180 ? 16.764 -3.550 15.842 1.00 95.62 180 LYS A N 1
ATOM 1411 C CA . LYS A 1 180 ? 17.684 -4.291 16.730 1.00 95.62 180 LYS A CA 1
ATOM 1412 C C . LYS A 1 180 ? 18.042 -3.506 17.991 1.00 95.62 180 LYS A C 1
ATOM 1414 O O . LYS A 1 180 ? 18.127 -4.089 19.063 1.00 95.62 180 LYS A O 1
ATOM 1419 N N . GLU A 1 181 ? 18.222 -2.197 17.862 1.00 95.56 181 GLU A N 1
ATOM 1420 C CA . GLU A 1 181 ? 18.590 -1.304 18.967 1.00 95.56 181 GLU A CA 1
ATOM 1421 C C . GLU A 1 181 ? 17.395 -0.896 19.844 1.00 95.56 181 GLU A C 1
ATOM 1423 O O . GLU A 1 181 ? 17.582 -0.226 20.855 1.00 95.56 181 GLU A O 1
ATOM 1428 N N . GLY A 1 182 ? 16.165 -1.272 19.473 1.00 93.50 182 GLY A N 1
ATOM 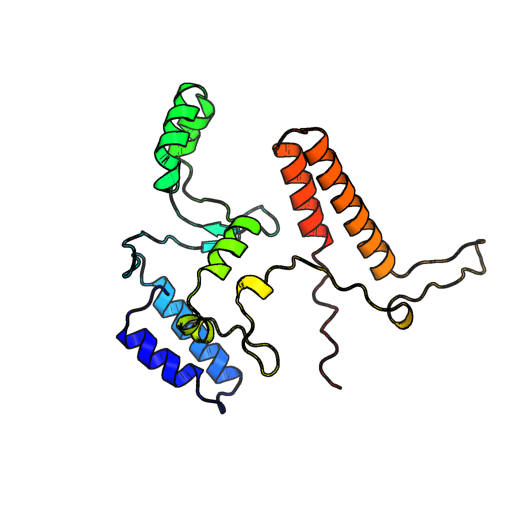1429 C CA . GLY A 1 182 ? 14.962 -0.874 20.208 1.00 93.50 182 GLY A CA 1
ATOM 1430 C C . GLY A 1 182 ? 14.675 0.627 20.115 1.00 93.50 182 GLY A C 1
ATOM 1431 O O . GLY A 1 182 ? 14.182 1.227 21.068 1.00 93.50 182 GLY A O 1
ATOM 1432 N N . SER A 1 183 ? 14.998 1.249 18.976 1.00 94.94 183 SER A N 1
ATOM 1433 C CA . SER A 1 183 ? 14.735 2.672 18.746 1.00 94.94 183 SER A CA 1
ATOM 1434 C C . SER A 1 183 ? 13.235 2.997 18.860 1.00 94.94 183 SER A C 1
ATOM 1436 O O . SER A 1 183 ? 12.394 2.143 18.559 1.00 94.94 183 SER A O 1
ATOM 1438 N N . PRO A 1 184 ? 12.865 4.236 19.238 1.00 95.44 184 PRO A N 1
ATOM 1439 C CA . PRO A 1 184 ? 11.466 4.633 19.355 1.00 95.44 184 PRO A CA 1
ATOM 1440 C C . PRO A 1 184 ? 10.663 4.370 18.073 1.00 95.44 184 PRO A C 1
ATOM 1442 O O . PRO A 1 184 ? 11.126 4.643 16.963 1.00 95.44 184 PRO A O 1
ATOM 1445 N N . ILE A 1 185 ? 9.413 3.916 18.224 1.00 92.00 185 ILE A N 1
ATOM 1446 C CA . ILE A 1 185 ? 8.532 3.576 17.090 1.00 92.00 185 ILE A CA 1
ATOM 1447 C C . ILE A 1 185 ? 8.334 4.742 16.117 1.00 92.00 185 ILE A C 1
ATOM 1449 O O . ILE A 1 185 ? 8.223 4.533 14.911 1.00 92.00 185 ILE A O 1
ATOM 1453 N N . LYS A 1 186 ? 8.338 5.976 16.633 1.00 92.50 186 LYS A N 1
ATOM 1454 C CA . LYS A 1 186 ? 8.237 7.193 15.827 1.00 92.50 186 LYS A CA 1
ATOM 1455 C C . LYS A 1 186 ? 9.391 7.290 14.827 1.00 92.50 186 LYS A C 1
ATOM 1457 O O . LYS A 1 186 ? 9.137 7.486 13.646 1.00 92.50 186 LYS A O 1
ATOM 1462 N N . THR A 1 187 ? 10.624 7.066 15.279 1.00 94.19 187 THR A N 1
ATOM 1463 C CA . THR A 1 187 ? 11.821 7.083 14.428 1.00 94.19 187 THR A CA 1
ATOM 1464 C C . THR A 1 187 ? 11.743 6.002 13.354 1.00 94.19 187 THR A C 1
ATOM 1466 O O . THR A 1 187 ? 11.922 6.294 12.178 1.00 94.19 187 THR A O 1
ATOM 1469 N N . ILE A 1 188 ? 11.375 4.772 13.732 1.00 94.31 188 ILE A N 1
ATOM 1470 C CA . ILE A 1 188 ? 11.214 3.665 12.775 1.00 94.31 188 ILE A CA 1
ATOM 1471 C C . ILE A 1 188 ? 10.142 4.003 11.726 1.00 94.31 188 ILE A C 1
ATOM 1473 O O . ILE A 1 188 ? 10.347 3.761 10.538 1.00 94.31 188 ILE A O 1
ATOM 1477 N N . SER A 1 189 ? 9.015 4.586 12.148 1.00 91.69 189 SER A N 1
ATOM 1478 C CA . SER A 1 189 ? 7.933 4.998 11.248 1.00 91.69 189 SER A CA 1
ATOM 1479 C C . SER A 1 189 ? 8.359 6.112 10.289 1.00 91.69 189 SER A C 1
ATOM 1481 O O . SER A 1 189 ? 7.964 6.088 9.127 1.00 91.69 189 SER A O 1
ATOM 1483 N N . GLU A 1 190 ? 9.154 7.080 10.745 1.00 93.06 190 GLU A N 1
ATOM 1484 C CA . GLU A 1 190 ? 9.679 8.160 9.901 1.00 93.06 190 GLU A CA 1
ATOM 1485 C C . GLU A 1 190 ? 10.661 7.619 8.853 1.00 93.06 190 GLU A C 1
ATOM 1487 O O . GLU A 1 190 ? 10.551 7.952 7.670 1.00 93.06 190 GLU A O 1
ATOM 1492 N N . THR A 1 191 ? 11.574 6.723 9.247 1.00 93.94 191 THR A N 1
ATOM 1493 C CA . THR A 1 191 ? 12.497 6.062 8.311 1.00 93.94 191 THR A CA 1
ATOM 1494 C C . THR A 1 191 ? 11.746 5.182 7.306 1.00 93.94 191 THR A C 1
ATOM 1496 O O . THR A 1 191 ? 12.066 5.178 6.117 1.00 93.94 191 THR A O 1
ATOM 1499 N N . TRP A 1 192 ? 10.705 4.473 7.751 1.00 92.50 192 TRP A N 1
ATOM 1500 C CA . TRP A 1 192 ? 9.835 3.682 6.879 1.00 92.50 192 TRP A CA 1
ATOM 1501 C C . TRP A 1 192 ? 9.083 4.552 5.862 1.00 92.50 192 TRP A C 1
ATOM 1503 O O . TRP A 1 192 ? 8.988 4.200 4.685 1.00 92.50 192 TRP A O 1
ATOM 1513 N N . ASP A 1 193 ? 8.594 5.720 6.273 1.00 91.44 193 ASP A N 1
ATOM 1514 C CA . ASP A 1 193 ? 7.949 6.672 5.364 1.00 91.44 193 ASP A CA 1
ATOM 1515 C C . ASP A 1 193 ? 8.939 7.236 4.342 1.00 91.44 193 ASP A C 1
ATOM 1517 O O . ASP A 1 193 ? 8.601 7.396 3.164 1.00 91.44 193 ASP A O 1
ATOM 1521 N N . HIS A 1 194 ? 10.186 7.462 4.755 1.00 92.00 194 HIS A N 1
ATOM 1522 C CA . HIS A 1 194 ? 11.257 7.866 3.853 1.00 92.00 194 HIS A CA 1
ATOM 1523 C C . HIS A 1 194 ? 11.550 6.796 2.788 1.00 92.00 194 HIS A C 1
ATOM 1525 O O . HIS A 1 194 ? 11.612 7.116 1.595 1.00 92.00 194 HIS A O 1
ATOM 1531 N N . LEU A 1 195 ? 11.607 5.517 3.184 1.00 92.00 195 LEU A N 1
ATOM 1532 C CA . LEU A 1 195 ? 11.742 4.387 2.259 1.00 92.00 195 LEU A CA 1
ATOM 1533 C C . LEU A 1 195 ? 10.620 4.380 1.207 1.00 92.00 195 LEU A C 1
ATOM 1535 O O . LEU A 1 195 ? 10.880 4.208 0.012 1.00 92.00 195 LEU A O 1
ATOM 1539 N N . GLN A 1 196 ? 9.368 4.612 1.614 1.00 89.94 196 GLN A N 1
ATOM 1540 C CA . GLN A 1 196 ? 8.232 4.671 0.683 1.00 89.94 196 GLN A CA 1
ATOM 1541 C C . GLN A 1 196 ? 8.355 5.816 -0.330 1.00 89.94 196 GLN A C 1
ATOM 1543 O O . GLN A 1 196 ? 7.987 5.669 -1.498 1.00 89.94 196 GLN A O 1
ATOM 1548 N N . VAL A 1 197 ? 8.868 6.972 0.094 1.00 89.56 197 VAL A N 1
ATOM 1549 C CA . VAL A 1 197 ? 9.054 8.125 -0.795 1.00 89.56 197 VAL A CA 1
ATOM 1550 C C . VAL A 1 197 ? 10.156 7.864 -1.819 1.00 89.56 197 VAL A C 1
ATOM 1552 O O . VAL A 1 197 ? 9.982 8.223 -2.982 1.00 89.56 197 VAL A O 1
ATOM 1555 N N . ILE A 1 198 ? 11.251 7.213 -1.432 1.00 86.56 198 ILE A N 1
ATOM 1556 C CA . ILE A 1 198 ? 12.369 6.924 -2.343 1.00 86.56 198 ILE A CA 1
ATOM 1557 C C . ILE A 1 198 ? 12.021 5.802 -3.319 1.00 86.56 198 ILE A C 1
ATOM 1559 O O . ILE A 1 198 ? 12.321 5.894 -4.508 1.00 86.56 198 ILE A O 1
ATOM 1563 N N . THR A 1 199 ? 11.297 4.784 -2.854 1.00 82.88 199 TH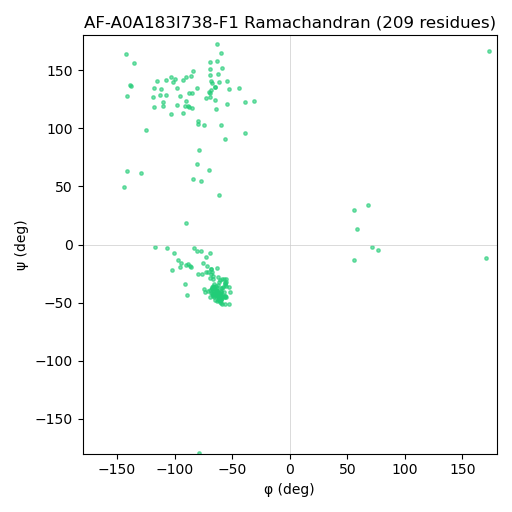R A N 1
ATOM 1564 C CA . THR A 1 199 ? 10.787 3.701 -3.712 1.00 82.88 199 THR A CA 1
ATOM 1565 C C . THR A 1 199 ? 9.687 4.156 -4.672 1.00 82.88 199 THR A C 1
ATOM 1567 O O . THR A 1 199 ? 9.331 3.416 -5.594 1.00 82.88 199 THR A O 1
ATOM 1570 N N . LYS A 1 200 ? 9.196 5.398 -4.549 1.00 74.00 200 LYS A N 1
ATOM 1571 C CA . LYS A 1 200 ? 8.396 6.075 -5.575 1.00 74.00 200 LYS A CA 1
ATOM 1572 C C . LYS A 1 200 ? 9.278 6.421 -6.780 1.00 74.00 200 LYS A C 1
ATOM 1574 O O . LYS A 1 200 ? 9.432 7.585 -7.153 1.00 74.00 200 LYS A O 1
ATOM 1579 N N . PHE A 1 201 ? 9.798 5.402 -7.456 1.00 54.78 201 PHE A N 1
ATOM 1580 C CA . PHE A 1 201 ? 10.277 5.557 -8.816 1.00 54.78 201 PHE A CA 1
ATOM 1581 C C . PHE A 1 201 ? 9.123 6.147 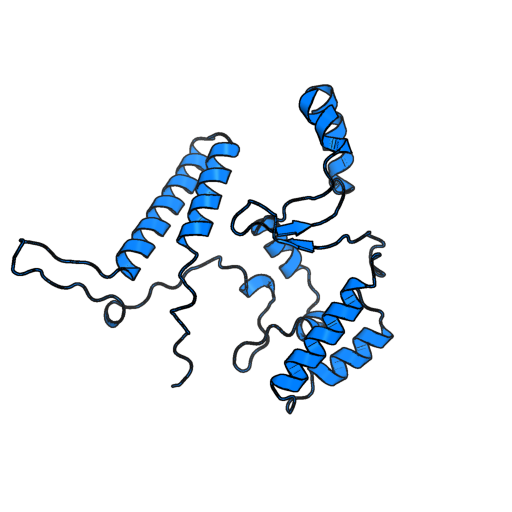-9.617 1.00 54.78 201 PHE A C 1
ATOM 1583 O O . PHE A 1 201 ? 8.016 5.592 -9.662 1.00 54.78 201 PHE A O 1
ATOM 1590 N N . LYS A 1 202 ? 9.348 7.325 -10.214 1.00 39.16 202 LYS A N 1
ATOM 1591 C CA . LYS A 1 202 ? 8.443 7.844 -11.236 1.00 39.16 202 LYS A CA 1
ATOM 1592 C C . LYS A 1 202 ? 8.126 6.675 -12.159 1.00 39.16 202 LYS A C 1
ATOM 1594 O O . LYS A 1 202 ? 9.009 5.916 -12.546 1.00 39.16 202 LYS A O 1
ATOM 1599 N N . LYS A 1 203 ? 6.841 6.548 -12.467 1.00 35.53 203 LYS A N 1
ATOM 1600 C CA . LYS A 1 203 ? 6.180 5.590 -13.360 1.00 35.53 203 LYS A CA 1
ATOM 1601 C C . LYS A 1 203 ? 6.684 5.717 -14.818 1.00 35.53 203 LYS A C 1
ATOM 1603 O O . LYS A 1 203 ? 5.886 5.767 -15.747 1.00 35.53 203 LYS A O 1
ATOM 1608 N N . GLN A 1 204 ? 7.993 5.875 -14.990 1.00 29.97 204 GLN A N 1
ATOM 1609 C CA . GLN A 1 204 ? 8.747 6.142 -16.207 1.00 29.97 204 GLN A CA 1
ATOM 1610 C C . GLN A 1 204 ? 9.425 4.863 -16.704 1.00 29.97 204 GLN A C 1
ATOM 1612 O O . GLN A 1 204 ? 9.611 4.708 -17.902 1.00 29.97 204 GLN A O 1
ATOM 1617 N N . ILE A 1 205 ? 9.636 3.881 -15.821 1.00 31.95 205 ILE A N 1
ATOM 1618 C CA . ILE A 1 205 ? 9.851 2.488 -16.216 1.00 31.95 205 ILE A CA 1
ATOM 1619 C C . ILE A 1 205 ? 8.467 1.883 -16.492 1.00 31.95 205 ILE A C 1
ATOM 1621 O O . ILE A 1 205 ? 7.921 1.084 -15.728 1.00 31.95 205 ILE A O 1
ATOM 1625 N N . ARG A 1 206 ? 7.834 2.337 -17.585 1.00 30.52 206 ARG A N 1
ATOM 1626 C CA . ARG A 1 206 ? 6.880 1.487 -18.298 1.00 30.52 206 ARG A CA 1
ATOM 1627 C C . ARG A 1 206 ? 7.698 0.280 -18.719 1.00 30.52 206 ARG A C 1
ATOM 1629 O O . ARG A 1 206 ? 8.530 0.382 -19.610 1.00 30.52 206 ARG A O 1
ATOM 1636 N N . PHE A 1 207 ? 7.499 -0.803 -17.980 1.00 32.25 207 PHE A N 1
ATOM 1637 C CA . PHE A 1 207 ? 7.946 -2.139 -18.312 1.00 32.25 207 PHE A CA 1
ATOM 1638 C C . PHE A 1 207 ? 7.965 -2.331 -19.828 1.00 32.25 207 PHE A C 1
ATOM 1640 O O . PHE A 1 207 ? 6.942 -2.159 -20.493 1.00 32.25 207 PHE A O 1
ATOM 1647 N N . PHE A 1 208 ? 9.139 -2.707 -20.328 1.00 30.27 208 PHE A N 1
ATOM 1648 C CA . PHE A 1 208 ? 9.285 -3.609 -21.455 1.00 30.27 208 PHE A CA 1
ATOM 1649 C C . PHE A 1 208 ? 8.215 -4.710 -21.344 1.00 30.27 208 PHE A C 1
ATOM 1651 O O . PHE A 1 208 ? 8.351 -5.665 -20.586 1.00 30.27 208 PHE A O 1
ATOM 1658 N N . SER A 1 209 ? 7.100 -4.517 -22.038 1.00 32.28 209 SER A N 1
ATOM 1659 C CA . SER A 1 209 ? 6.148 -5.565 -22.408 1.00 32.28 209 SER A CA 1
ATOM 1660 C C . SER A 1 209 ? 5.597 -5.248 -23.801 1.00 32.28 209 SER A C 1
ATOM 1662 O O . SER A 1 209 ? 4.389 -5.166 -24.022 1.00 32.28 209 SER A O 1
ATOM 1664 N N . GLN A 1 210 ? 6.521 -4.975 -24.717 1.00 30.66 210 GLN A N 1
ATOM 1665 C CA . GLN A 1 210 ? 6.348 -5.123 -26.157 1.00 30.66 210 GLN A CA 1
ATOM 1666 C C . GLN A 1 210 ? 7.668 -5.651 -26.726 1.00 30.66 210 GLN A C 1
ATOM 1668 O O . GLN A 1 210 ? 8.350 -4.949 -27.462 1.00 30.66 210 GLN A O 1
ATOM 1673 N N . VAL A 1 211 ? 8.041 -6.857 -26.296 1.00 32.62 211 VAL A N 1
ATOM 1674 C CA . VAL A 1 211 ? 8.692 -7.883 -27.123 1.00 32.62 211 VAL A CA 1
ATOM 1675 C C . VAL A 1 211 ? 8.139 -9.218 -26.643 1.00 32.62 211 VAL A C 1
ATOM 1677 O O . VAL A 1 211 ? 8.055 -9.379 -25.402 1.00 32.62 211 VAL A O 1
#

Solvent-accessible surface area (backbone atoms only — not comparable to full-atom values): 12943 Å² total; per-residue (Å²): 127,47,58,54,72,68,57,46,54,59,48,48,60,60,64,68,43,88,86,62,50,71,69,61,47,52,51,51,47,52,49,52,53,56,50,31,70,71,44,43,56,34,90,88,78,65,48,74,54,49,63,74,44,74,37,84,98,47,84,98,40,36,28,32,39,34,56,77,55,78,92,50,43,66,60,52,54,57,53,23,75,83,28,70,68,50,54,68,42,58,87,70,45,56,57,42,75,60,48,72,71,59,51,40,56,53,34,66,69,55,55,78,87,56,48,64,76,70,63,52,63,60,102,85,48,80,53,60,68,39,72,74,57,81,88,72,80,87,79,79,60,59,92,83,44,54,70,44,77,42,92,91,47,101,51,71,47,74,26,70,65,54,54,52,50,53,53,52,50,53,51,52,53,50,49,53,48,37,62,74,72,66,52,58,68,67,60,52,51,52,54,51,50,49,50,56,58,67,70,55,63,69,89,75,77,67,69,92,78,87,125

Radius of gyration: 22.43 Å; Cα contacts (8 Å, |Δi|>4): 170; chains: 1; bounding box: 67×33×59 Å

Mean predicted aligned error: 8.28 Å

Organism: NCBI:txid387005

Nearest PDB structures (foldseek):
  8iuh-assembly1_A  TM=8.927E-01  e=2.801E-14  Homo sapiens
  7z1o-assembly1_A  TM=8.777E-01  e=8.503E-12  Saccharomyces cerevisiae W303
  7z1n-assembly1_A  TM=8.586E-01  e=1.356E-11  Saccharomyces cerevisiae W303
  7z31-assembly1_A  TM=8.541E-01  e=3.554E-10  Saccharomyces cerevisiae S288C
  6eu3-assembly1_A  TM=8.272E-01  e=4.233E-10  Saccharomyces cerevisiae S288C

Foldseek 3Di:
DQADPVVLVVLLVVLPPPPQDPVNLVVSLVVLVVRSQVRQAHPPPRDGFADWDADPPADPKIKTQDQDPPVCVVVLVVVCVVPVVSVVCNVVDRIDIDDLVNVLVVLVPDDPSCQSSNVCDDPHDRDRPSVVRDPDDDDDDCVVWDWDQDPVDRDIDTRPSVVLVVVLVVLVVVLVVCVVVVHDPVVSVVSVSVSVVSVPDPPPCPDPPPD

Secondary structure (DSSP, 8-state):
--S-HHHHHHHHHHHT-TT--HHHHHHHHHHHHHHHTT--B-TTT--B---EEEPTT-SS-EEE---S-GGGHHHHHHHHHH-HHHHHHGGG---EEEPHHHHHHHHHTS-TTTHHHHT-EETTEEPPGGGGS-S--PPPPGGG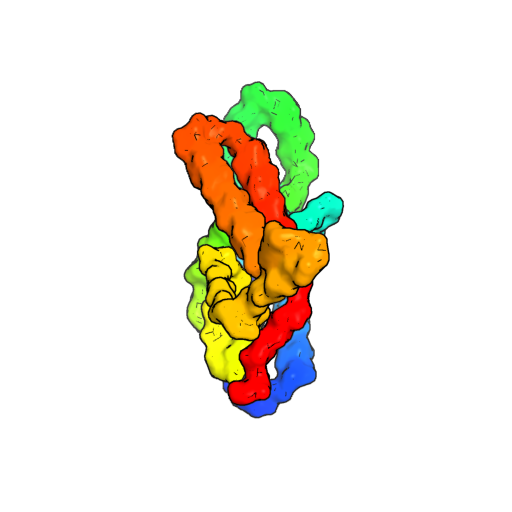S--EEETTTTEEEPPHHHHHHHHHHHHHHHHHHHHHTT--HHHHHHHHHHHHHHT---TT-------